Protein AF-0000000071778386 (afdb_homodimer)

Radius of gyration: 17.73 Å; Cα contacts (8 Å, |Δi|>4): 263; chains: 2; bounding box: 50×43×40 Å

pLDDT: mean 94.8, std 11.74, range [27.72, 98.94]

Solvent-accessible surface area (backbone atoms only — not comparable to full-atom values): 12974 Å² total; per-residue (Å²): 132,82,80,71,80,60,86,75,32,35,69,49,71,67,55,44,46,53,30,44,52,52,43,52,46,34,30,31,56,61,36,53,69,76,41,50,74,64,53,25,51,49,50,44,48,40,55,53,44,48,32,71,51,40,74,38,70,71,59,18,52,52,48,44,54,49,38,69,75,49,62,76,40,41,73,26,18,66,48,27,40,47,43,51,42,52,54,52,29,54,53,24,49,75,72,73,41,77,71,69,69,59,90,44,46,55,30,41,36,59,73,23,48,91,88,46,82,61,108,132,84,79,70,80,60,87,74,33,36,69,50,72,67,55,44,48,52,29,44,50,52,42,52,47,34,31,32,57,61,38,52,69,75,41,49,74,64,53,26,52,50,50,42,48,38,54,53,44,48,33,70,52,39,74,38,69,72,59,17,52,52,48,44,53,50,38,68,76,50,61,76,40,43,74,25,19,68,48,28,39,45,42,52,43,51,54,51,30,54,55,24,50,75,71,72,40,77,70,69,68,59,89,44,48,54,30,40,36,59,73,22,48,91,86,45,81,59,107

Sequence (238 aa):
RDSKFREDCPQDREELGRHSWAVLHTLAAYYPDLPTPEQQQDMAQFIHLFSKFYPCEECAEDIRKRIYRDQPDTRTRVSFTQWLCRLHNEVNRKLGKPDFDCSLVDERWRDGWKDGSCDRDSKFREDCPQDREELGRHSWAVLHTLAAYYPDLPTPEQQQDMAQFIHLFSKFYPCEECAEDIRKRIYRDQPDTRTRVSFTQWLCRLHNEVNRKLGKPDFDCSLVDERWRDGWKDGSCD

Foldseek 3Di:
DPPPPDPPDDDDPVRLVVVVLLVQLLCLLPQAQADDPVSLVVVLVVQQVCLVPPPDDVSSVVLNVVCVVPPQDSRGSLSRNLSSLVSVQVVCVVVVHHRDDSVCSNCVRPVPDPVPPVD/DPPPPDPPDDDDPVRLVVVVLLVQLLCLLPQAQADDPVSLVVVLVVQQVCLVPPPDVVSSVVLNVVCVVPPQDSRGSLSRNLSSLVSVQVVCVVVVHHRDDSVCSNCVRPVPDPVPPVD

Structure (mmCIF, N/CA/C/O backbone):
data_AF-0000000071778386-model_v1
#
loop_
_entity.id
_entity.type
_entity.pdbx_description
1 polymer 'Sulfhydryl oxidase'
#
loop_
_atom_site.group_PDB
_atom_site.id
_atom_site.type_symbol
_atom_site.label_atom_id
_atom_site.label_alt_id
_atom_site.label_comp_id
_atom_site.label_asym_id
_atom_site.label_entity_id
_atom_site.label_seq_id
_atom_site.pdbx_PDB_ins_code
_atom_site.Cartn_x
_atom_site.Cartn_y
_atom_site.Cartn_z
_atom_site.occupancy
_atom_site.B_iso_or_equiv
_atom_site.auth_seq_id
_atom_site.auth_comp_id
_atom_site.auth_asym_id
_atom_site.auth_atom_id
_atom_site.pdbx_PDB_model_num
ATOM 1 N N . ARG A 1 1 ? -30.469 -2.535 -6.391 1 27.72 1 ARG A N 1
ATOM 2 C CA . ARG A 1 1 ? -29.625 -3.713 -6.215 1 27.72 1 ARG A CA 1
ATOM 3 C C . ARG A 1 1 ? -28.375 -3.379 -5.41 1 27.72 1 ARG A C 1
ATOM 5 O O . ARG A 1 1 ? -27.609 -2.488 -5.781 1 27.72 1 ARG A O 1
ATOM 12 N N . ASP A 1 2 ? -28.25 -3.322 -4.188 1 35.69 2 ASP A N 1
ATOM 13 C CA . ASP A 1 2 ? -27.375 -2.83 -3.123 1 35.69 2 ASP A CA 1
ATOM 14 C C . ASP A 1 2 ? -25.953 -3.332 -3.303 1 35.69 2 ASP A C 1
ATOM 16 O O . ASP A 1 2 ? -25.703 -4.539 -3.301 1 35.69 2 ASP A O 1
ATOM 20 N N . SER A 1 3 ? -25.047 -2.996 -4.309 1 40.41 3 SER A N 1
ATOM 21 C CA . SER A 1 3 ? -23.734 -3.371 -4.848 1 40.41 3 SER A CA 1
ATOM 22 C C . SER A 1 3 ? -22.797 -3.848 -3.74 1 40.41 3 SER A C 1
ATOM 24 O O . SER A 1 3 ? -22.312 -3.045 -2.938 1 40.41 3 SER A O 1
ATOM 26 N N . LYS A 1 4 ? -23.172 -4.754 -2.949 1 47.19 4 LYS A N 1
ATOM 27 C CA . LYS A 1 4 ? -22.5 -5.289 -1.768 1 47.19 4 LYS A CA 1
ATOM 28 C C . LYS A 1 4 ? -21.031 -5.609 -2.062 1 47.19 4 LYS A C 1
ATOM 30 O O . LYS A 1 4 ? -20.734 -6.441 -2.92 1 47.19 4 LYS A O 1
ATOM 35 N N . PHE A 1 5 ? -20.203 -4.582 -2.094 1 60.38 5 PHE A N 1
ATOM 36 C CA . PHE A 1 5 ? -18.75 -4.645 -2.197 1 60.38 5 PHE A CA 1
ATOM 37 C C . PHE A 1 5 ? -18.203 -5.859 -1.455 1 60.38 5 PHE A C 1
ATOM 39 O O . PHE A 1 5 ? -18.359 -5.973 -0.238 1 60.38 5 PHE A O 1
ATOM 46 N N . ARG A 1 6 ? -18.125 -6.961 -2.252 1 75.25 6 ARG A N 1
ATOM 47 C CA . ARG A 1 6 ? -17.516 -8.125 -1.622 1 75.25 6 ARG A CA 1
ATOM 48 C C . ARG A 1 6 ? -16.031 -7.887 -1.354 1 75.25 6 ARG A C 1
ATOM 50 O O . ARG A 1 6 ? -15.273 -7.539 -2.268 1 75.25 6 ARG A O 1
ATOM 57 N N . GLU A 1 7 ? -15.641 -8.016 -0.138 1 84.25 7 GLU A N 1
ATOM 58 C CA . GLU A 1 7 ? -14.281 -7.715 0.318 1 84.25 7 GLU A CA 1
ATOM 59 C C . GLU A 1 7 ? -13.297 -8.773 -0.158 1 84.25 7 GLU A C 1
ATOM 61 O O . GLU A 1 7 ? -12.086 -8.555 -0.134 1 84.25 7 GLU A O 1
ATOM 66 N N . ASP A 1 8 ? -13.859 -9.906 -0.671 1 91.94 8 ASP A N 1
ATOM 67 C CA . ASP A 1 8 ? -12.953 -10.984 -1.059 1 91.94 8 ASP A CA 1
ATOM 68 C C . ASP A 1 8 ? -12.852 -11.102 -2.578 1 91.94 8 ASP A C 1
ATOM 70 O O . ASP A 1 8 ? -12.547 -12.172 -3.107 1 91.94 8 ASP A O 1
ATOM 74 N N . CYS A 1 9 ? -13.25 -10.094 -3.311 1 95.06 9 CYS A N 1
ATOM 75 C CA . CYS A 1 9 ? -13.062 -9.984 -4.754 1 95.06 9 CYS A CA 1
ATOM 76 C C . CYS A 1 9 ? -11.891 -9.062 -5.082 1 95.06 9 CYS A C 1
ATOM 78 O O . CYS A 1 9 ? -11.5 -8.234 -4.262 1 95.06 9 CYS A O 1
ATOM 80 N N . PRO A 1 10 ? -11.344 -9.242 -6.242 1 95.75 10 PRO A N 1
ATOM 81 C CA . PRO A 1 10 ? -10.305 -8.289 -6.645 1 95.75 10 PRO A CA 1
ATOM 82 C C . PRO A 1 10 ? -10.758 -6.836 -6.523 1 95.75 10 PRO A C 1
ATOM 84 O O . PRO A 1 10 ? -11.922 -6.52 -6.805 1 95.75 10 PRO A O 1
ATOM 87 N N . GLN A 1 11 ? -9.867 -5.992 -6.121 1 94 11 GLN A N 1
ATOM 88 C CA . GLN A 1 11 ? -10.195 -4.582 -5.926 1 94 11 GLN A CA 1
ATOM 89 C C . GLN A 1 11 ? -10.461 -3.891 -7.262 1 94 11 GLN A C 1
ATOM 91 O O . GLN A 1 11 ? -9.766 -4.141 -8.242 1 94 11 GLN A O 1
ATOM 96 N N . ASP A 1 12 ? -11.492 -3.127 -7.289 1 92.94 12 ASP A N 1
ATOM 97 C CA . ASP A 1 12 ? -11.609 -2.217 -8.422 1 92.94 12 ASP A CA 1
ATOM 98 C C . ASP A 1 12 ? -10.742 -0.976 -8.227 1 92.94 12 ASP A C 1
ATOM 100 O O . ASP A 1 12 ? -10.055 -0.848 -7.211 1 92.94 12 ASP A O 1
ATOM 104 N N . ARG A 1 13 ? -10.734 -0.164 -9.172 1 93.75 13 ARG A N 1
ATOM 105 C CA . ARG A 1 13 ? -9.859 1.003 -9.188 1 93.75 13 ARG A CA 1
ATOM 106 C C . ARG A 1 13 ? -10.086 1.868 -7.953 1 93.75 13 ARG A C 1
ATOM 108 O O . ARG A 1 13 ? -9.125 2.357 -7.352 1 93.75 13 ARG A O 1
ATOM 115 N N . GLU A 1 14 ? -11.297 2.082 -7.582 1 93.94 14 GLU A N 1
ATOM 116 C CA . GLU A 1 14 ? -11.633 2.926 -6.438 1 93.94 14 GLU A CA 1
ATOM 117 C C . GLU A 1 14 ? -11.141 2.307 -5.133 1 93.94 14 GLU A C 1
ATOM 119 O O . GLU A 1 14 ? -10.57 3.002 -4.285 1 93.94 14 GLU A O 1
ATOM 124 N N . GLU A 1 15 ? -11.398 1.036 -4.953 1 94.94 15 GLU A N 1
ATOM 125 C CA . GLU A 1 15 ? -10.945 0.334 -3.758 1 94.94 15 GLU A CA 1
ATOM 126 C C . GLU A 1 15 ? -9.414 0.321 -3.678 1 94.94 15 GLU A C 1
ATOM 128 O O . GLU A 1 15 ? -8.844 0.556 -2.611 1 94.94 15 GLU A O 1
ATOM 133 N N . LEU A 1 16 ? -8.844 -0 -4.828 1 97.12 16 LEU A N 1
ATOM 134 C CA . LEU A 1 16 ? -7.391 0.011 -4.883 1 97.12 16 LEU A CA 1
ATOM 135 C C . LEU A 1 16 ? -6.844 1.38 -4.488 1 97.12 16 LEU A C 1
ATOM 137 O O . LEU A 1 16 ? -5.902 1.473 -3.699 1 97.12 16 LEU A O 1
ATOM 141 N N . GLY A 1 17 ? -7.438 2.371 -5.062 1 97.56 17 GLY A N 1
ATOM 142 C CA . GLY A 1 17 ? -7.031 3.723 -4.715 1 97.56 17 GLY A CA 1
ATOM 143 C C . GLY A 1 17 ? -7.148 4.02 -3.232 1 97.56 17 GLY A C 1
ATOM 144 O O . GLY A 1 17 ? -6.219 4.547 -2.623 1 97.56 17 GLY A O 1
ATOM 145 N N . ARG A 1 18 ? -8.234 3.693 -2.648 1 96.75 18 ARG A N 1
ATOM 146 C CA . ARG A 1 18 ? -8.484 3.947 -1.232 1 96.75 18 ARG A CA 1
ATOM 147 C C . ARG A 1 18 ? -7.449 3.24 -0.36 1 96.75 18 ARG A C 1
ATOM 149 O O . ARG A 1 18 ? -6.906 3.834 0.573 1 96.75 18 ARG A O 1
ATOM 156 N N . HIS A 1 19 ? -7.246 2.004 -0.61 1 97.44 19 HIS A N 1
ATOM 157 C CA . HIS A 1 19 ? -6.266 1.251 0.165 1 97.44 19 HIS A CA 1
ATOM 158 C C . HIS A 1 19 ? -4.859 1.797 -0.047 1 97.44 19 HIS A C 1
ATOM 160 O O . HIS A 1 19 ? -4.078 1.9 0.902 1 97.44 19 HIS A O 1
ATOM 166 N N . SER A 1 20 ? -4.52 2.172 -1.296 1 98.69 20 SER A N 1
ATOM 167 C CA . SER A 1 20 ? -3.188 2.668 -1.617 1 98.69 20 SER A CA 1
ATOM 168 C C . SER A 1 20 ? -2.9 3.982 -0.9 1 98.69 20 SER A C 1
ATOM 170 O O . SER A 1 20 ? -1.843 4.145 -0.286 1 98.69 20 SER A O 1
ATOM 172 N N . TRP A 1 21 ? -3.846 4.875 -0.947 1 98.75 21 TRP A N 1
ATOM 173 C CA . TRP A 1 21 ? -3.664 6.164 -0.285 1 98.75 21 TRP A CA 1
ATOM 174 C C . TRP A 1 21 ? -3.586 5.988 1.229 1 98.75 21 TRP A C 1
ATOM 176 O O . TRP A 1 21 ? -2.801 6.664 1.897 1 98.75 21 TRP A O 1
ATOM 186 N N . ALA A 1 22 ? -4.441 5.09 1.736 1 98.12 22 ALA A N 1
ATOM 187 C CA . ALA A 1 22 ? -4.395 4.832 3.174 1 98.12 22 ALA A CA 1
ATOM 188 C C . ALA A 1 22 ? -3.014 4.336 3.598 1 98.12 22 ALA A C 1
ATOM 190 O O . ALA A 1 22 ? -2.463 4.793 4.602 1 98.12 22 ALA A O 1
ATOM 191 N N . VAL A 1 23 ? -2.453 3.445 2.863 1 98.69 23 VAL A N 1
ATOM 192 C CA . VAL A 1 23 ? -1.143 2.883 3.176 1 98.69 23 VAL A CA 1
ATOM 193 C C . VAL A 1 23 ? -0.073 3.965 3.047 1 98.69 23 VAL A C 1
ATOM 195 O O . VAL A 1 23 ? 0.759 4.133 3.941 1 98.69 23 VAL A O 1
ATOM 198 N N . LEU A 1 24 ? -0.112 4.723 1.953 1 98.88 24 LEU A N 1
ATOM 199 C CA . LEU A 1 24 ? 0.905 5.738 1.705 1 98.88 24 LEU A CA 1
ATOM 200 C C . LEU A 1 24 ? 0.862 6.824 2.777 1 98.88 24 LEU A C 1
ATOM 202 O O . LEU A 1 24 ? 1.904 7.227 3.299 1 98.88 24 LEU A O 1
ATOM 206 N N . HIS A 1 25 ? -0.355 7.281 3.135 1 98.88 25 HIS A N 1
ATOM 207 C CA . HIS A 1 25 ? -0.472 8.32 4.148 1 98.88 25 HIS A CA 1
ATOM 208 C C . HIS A 1 25 ? -0.034 7.812 5.516 1 98.88 25 HIS A C 1
ATOM 210 O O . HIS A 1 25 ? 0.552 8.562 6.305 1 98.88 25 HIS A O 1
ATOM 216 N N . THR A 1 26 ? -0.374 6.582 5.848 1 98.62 26 THR A N 1
ATOM 217 C CA . THR A 1 26 ? 0.041 6.027 7.133 1 98.62 26 THR A CA 1
ATOM 218 C C . THR A 1 26 ? 1.558 5.867 7.188 1 98.62 26 THR A C 1
ATOM 220 O O . THR A 1 26 ? 2.186 6.191 8.195 1 98.62 26 THR A O 1
ATOM 223 N N . LEU A 1 27 ? 2.158 5.355 6.078 1 98.69 27 LEU A N 1
ATOM 224 C CA . LEU A 1 27 ? 3.613 5.273 5.996 1 98.69 27 LEU A CA 1
ATOM 225 C C . LEU A 1 27 ? 4.246 6.641 6.227 1 98.69 27 LEU A C 1
ATOM 227 O O . LEU A 1 27 ? 5.207 6.766 6.988 1 98.69 27 LEU A O 1
ATOM 231 N N . ALA A 1 28 ? 3.686 7.633 5.578 1 98.88 28 ALA A N 1
ATOM 232 C CA . ALA A 1 28 ? 4.199 8.992 5.723 1 98.88 28 ALA A CA 1
ATOM 233 C C . ALA A 1 28 ? 4.051 9.484 7.16 1 98.88 28 ALA A C 1
ATOM 235 O O . ALA A 1 28 ? 4.934 10.156 7.688 1 98.88 28 ALA A O 1
ATOM 236 N N . ALA A 1 29 ? 2.943 9.141 7.773 1 98.62 29 ALA A N 1
ATOM 237 C CA . ALA A 1 29 ? 2.637 9.586 9.133 1 98.62 29 ALA A CA 1
ATOM 238 C C . ALA A 1 29 ? 3.68 9.078 10.117 1 98.62 29 ALA A C 1
ATOM 240 O O . ALA A 1 29 ? 3.953 9.734 11.133 1 98.62 29 ALA A O 1
ATOM 241 N N . TYR A 1 30 ? 4.293 8.008 9.836 1 98.31 30 TYR A N 1
ATOM 242 C CA . TYR A 1 30 ? 5.211 7.406 10.797 1 98.31 30 TYR A CA 1
ATOM 243 C C . TYR A 1 30 ? 6.641 7.422 10.273 1 98.31 30 TYR A C 1
ATOM 245 O O . TYR A 1 30 ? 7.508 6.715 10.789 1 98.31 30 TYR A O 1
ATOM 253 N N . TYR A 1 31 ? 6.797 8.117 9.141 1 98.56 31 TYR A N 1
ATOM 254 C CA . TYR A 1 31 ? 8.141 8.445 8.672 1 98.56 31 TYR A CA 1
ATOM 255 C C . TYR A 1 31 ? 8.93 9.18 9.75 1 98.56 31 TYR A C 1
ATOM 257 O O . TYR A 1 31 ? 8.359 9.945 10.531 1 98.56 31 TYR A O 1
ATOM 265 N N . PRO A 1 32 ? 10.281 8.867 9.852 1 98.19 32 PRO A N 1
ATOM 266 C CA . PRO A 1 32 ? 11.047 9.531 10.898 1 98.19 32 PRO A CA 1
ATOM 267 C C . PRO A 1 32 ? 10.945 11.055 10.828 1 98.19 32 PRO A C 1
ATOM 269 O O . PRO A 1 32 ? 10.945 11.633 9.734 1 98.19 32 PRO A O 1
ATOM 272 N N . ASP A 1 33 ? 10.844 11.727 12.031 1 98.12 33 ASP A N 1
ATOM 273 C CA . ASP A 1 33 ? 10.75 13.18 12.07 1 98.12 33 ASP A CA 1
ATOM 274 C C . ASP A 1 33 ? 11.961 13.828 11.398 1 98.12 33 ASP A C 1
ATOM 276 O O . ASP A 1 33 ? 11.812 14.828 10.688 1 98.12 33 ASP A O 1
ATOM 280 N N . LEU A 1 34 ? 13.094 13.219 11.75 1 98.25 34 LEU A N 1
ATOM 281 C CA . LEU A 1 34 ? 14.352 13.656 11.156 1 98.25 34 LEU A CA 1
ATOM 282 C C . LEU A 1 34 ? 15.078 12.484 10.5 1 98.25 34 LEU A C 1
ATOM 284 O O . LEU A 1 34 ? 16.016 11.938 11.078 1 98.25 34 LEU A O 1
ATOM 288 N N . PRO A 1 35 ? 14.641 12.148 9.219 1 98.75 35 PRO A N 1
ATOM 289 C CA . PRO A 1 35 ? 15.234 11 8.539 1 98.75 35 PRO A CA 1
ATOM 290 C C . PRO A 1 35 ? 16.703 11.211 8.188 1 98.75 35 PRO A C 1
ATOM 292 O O . PRO A 1 35 ? 17.125 12.344 7.93 1 98.75 35 PRO A O 1
ATOM 295 N N . THR A 1 36 ? 17.484 10.156 8.219 1 98.69 36 THR A N 1
ATOM 296 C CA . THR A 1 36 ? 18.844 10.203 7.719 1 98.69 36 THR A CA 1
ATOM 297 C C . THR A 1 36 ? 18.859 10.406 6.207 1 98.69 36 THR A C 1
ATOM 299 O O . THR A 1 36 ? 17.844 10.203 5.535 1 98.69 36 THR A O 1
ATOM 302 N N . PRO A 1 37 ? 19.969 10.836 5.68 1 98.62 37 PRO A N 1
ATOM 303 C CA . PRO A 1 37 ? 20.047 10.961 4.223 1 98.62 37 PRO A CA 1
ATOM 304 C C . PRO A 1 37 ? 19.688 9.664 3.5 1 98.62 37 PRO A C 1
ATOM 306 O O . PRO A 1 37 ? 19.031 9.703 2.455 1 98.62 37 PRO A O 1
ATOM 309 N N . GLU A 1 38 ? 20.078 8.594 4.074 1 98.69 38 GLU A N 1
ATOM 310 C CA . GLU A 1 38 ? 19.75 7.301 3.48 1 98.69 38 GLU A CA 1
ATOM 311 C C . GLU A 1 38 ? 18.234 7.062 3.492 1 98.69 38 GLU A C 1
ATOM 313 O O . GLU A 1 38 ? 17.672 6.605 2.498 1 98.69 38 GLU A O 1
ATOM 318 N N . GLN A 1 39 ? 17.609 7.332 4.602 1 98.75 39 GLN A N 1
ATOM 319 C CA . GLN A 1 39 ? 16.156 7.184 4.703 1 98.75 39 GLN A CA 1
ATOM 320 C C . GLN A 1 39 ? 15.438 8.086 3.709 1 98.75 39 GLN A C 1
ATOM 322 O O . GLN A 1 39 ? 14.422 7.699 3.129 1 98.75 39 GLN A O 1
ATOM 327 N N . GLN A 1 40 ? 15.93 9.266 3.516 1 98.88 40 GLN A N 1
ATOM 328 C CA . GLN A 1 40 ? 15.367 10.203 2.551 1 98.88 40 GLN A CA 1
ATOM 329 C C . GLN A 1 40 ? 15.422 9.633 1.135 1 98.88 40 GLN A C 1
ATOM 331 O O . GLN A 1 40 ? 14.43 9.656 0.409 1 98.88 40 GLN A O 1
ATOM 336 N N . GLN A 1 41 ? 16.562 9.141 0.781 1 98.75 41 GLN A N 1
ATOM 337 C CA . GLN A 1 41 ? 16.734 8.555 -0.543 1 98.75 41 GLN A CA 1
ATOM 338 C C . GLN A 1 41 ? 15.852 7.32 -0.717 1 98.75 41 GLN A C 1
ATOM 340 O O . GLN A 1 41 ? 15.242 7.133 -1.771 1 98.75 41 GLN A O 1
ATOM 345 N N . ASP A 1 42 ? 15.859 6.484 0.288 1 98.81 42 ASP A N 1
ATOM 346 C CA . ASP A 1 42 ? 15.07 5.262 0.251 1 98.81 42 ASP A CA 1
ATOM 347 C C . ASP A 1 42 ? 13.586 5.57 0.073 1 98.81 42 ASP A C 1
ATOM 349 O O . ASP A 1 42 ? 12.898 4.91 -0.706 1 98.81 42 ASP A O 1
ATOM 353 N N . MET A 1 43 ? 13.094 6.559 0.781 1 98.88 43 MET A N 1
ATOM 354 C CA . MET A 1 43 ? 11.68 6.906 0.693 1 98.88 43 MET A CA 1
ATOM 355 C C . MET A 1 43 ? 11.344 7.488 -0.676 1 98.88 43 MET A C 1
ATOM 357 O O . MET A 1 43 ? 10.297 7.176 -1.251 1 98.88 43 MET A O 1
ATOM 361 N N . ALA A 1 44 ? 12.211 8.344 -1.212 1 98.81 44 ALA A N 1
ATOM 362 C CA . ALA A 1 44 ? 12 8.852 -2.566 1 98.81 44 ALA A CA 1
ATOM 363 C C . ALA A 1 44 ? 11.945 7.703 -3.576 1 98.81 44 ALA A C 1
ATOM 365 O O . ALA A 1 44 ? 11.078 7.684 -4.453 1 98.81 44 ALA A O 1
ATOM 366 N N . GLN A 1 45 ? 12.867 6.812 -3.424 1 98.69 45 GLN A N 1
ATOM 367 C CA . GLN A 1 45 ? 12.891 5.645 -4.297 1 98.69 45 GLN A CA 1
ATOM 368 C C . GLN A 1 45 ? 11.617 4.812 -4.141 1 98.69 45 GLN A C 1
ATOM 370 O O . GLN A 1 45 ? 11.086 4.301 -5.125 1 98.69 45 GLN A O 1
ATOM 375 N N . PHE A 1 46 ? 11.18 4.629 -2.92 1 98.88 46 PHE A N 1
ATOM 376 C CA . PHE A 1 46 ? 9.953 3.891 -2.652 1 98.88 46 PHE A CA 1
ATOM 377 C C . PHE A 1 46 ? 8.789 4.484 -3.428 1 98.88 46 PHE A C 1
ATOM 379 O O . PHE A 1 46 ? 8.031 3.76 -4.078 1 98.88 46 PHE A O 1
ATOM 386 N N . ILE A 1 47 ? 8.609 5.793 -3.389 1 98.94 47 ILE A N 1
ATOM 387 C CA . ILE A 1 47 ? 7.512 6.477 -4.055 1 98.94 47 ILE A CA 1
ATOM 388 C C . ILE A 1 47 ? 7.633 6.301 -5.566 1 98.94 47 ILE A C 1
ATOM 390 O O . ILE A 1 47 ? 6.637 6.059 -6.254 1 98.94 47 ILE A O 1
ATOM 394 N N . HIS A 1 48 ? 8.836 6.418 -6.082 1 98.62 48 HIS A N 1
ATOM 395 C CA . HIS A 1 48 ? 9.055 6.23 -7.512 1 98.62 48 HIS A CA 1
ATOM 396 C C . HIS A 1 48 ? 8.695 4.812 -7.941 1 98.62 48 HIS A C 1
ATOM 398 O O . HIS A 1 48 ? 8.023 4.621 -8.961 1 98.62 48 HIS A O 1
ATOM 404 N N . LEU A 1 49 ? 9.164 3.865 -7.18 1 98.75 49 LEU A N 1
ATOM 405 C CA . LEU A 1 49 ? 8.891 2.473 -7.516 1 98.75 49 LEU A CA 1
ATOM 406 C C . LEU A 1 49 ? 7.402 2.166 -7.383 1 98.75 49 LEU A C 1
ATOM 408 O O . LEU A 1 49 ? 6.848 1.413 -8.188 1 98.75 49 LEU A O 1
ATOM 412 N N . PHE A 1 50 ? 6.758 2.727 -6.328 1 98.81 50 PHE A N 1
ATOM 413 C CA . PHE A 1 50 ? 5.312 2.584 -6.172 1 98.81 50 PHE A CA 1
ATOM 414 C C . PHE A 1 50 ? 4.586 3.053 -7.43 1 98.81 50 PHE A C 1
ATOM 416 O O . PHE A 1 50 ? 3.705 2.359 -7.938 1 98.81 50 PHE A O 1
ATOM 423 N N . SER A 1 51 ? 4.926 4.191 -7.949 1 98.38 51 SER A N 1
ATOM 424 C CA . SER A 1 51 ? 4.281 4.758 -9.133 1 98.38 51 SER A CA 1
ATOM 425 C C . SER A 1 51 ? 4.551 3.912 -10.367 1 98.38 51 SER A C 1
ATOM 427 O O . SER A 1 51 ? 3.73 3.863 -11.281 1 98.38 51 SER A O 1
ATOM 429 N N . LYS A 1 52 ? 5.676 3.279 -10.414 1 98 52 LYS A N 1
ATOM 430 C CA . LYS A 1 52 ? 6.066 2.438 -11.539 1 98 52 LYS A CA 1
ATOM 431 C C . LYS A 1 52 ? 5.191 1.19 -11.625 1 98 52 LYS A C 1
ATOM 433 O O . LYS A 1 52 ? 4.824 0.753 -12.719 1 98 52 LYS A O 1
ATOM 438 N N . PHE A 1 53 ? 4.855 0.632 -10.492 1 98.62 53 PHE A N 1
ATOM 439 C CA . PHE A 1 53 ? 4.234 -0.687 -10.469 1 98.62 53 PHE A CA 1
ATOM 440 C C . PHE A 1 53 ? 2.756 -0.584 -10.117 1 98.62 53 PHE A C 1
ATOM 442 O O . PHE A 1 53 ? 2.053 -1.596 -10.062 1 98.62 53 PHE A O 1
ATOM 449 N N . TYR A 1 54 ? 2.242 0.678 -9.859 1 98.62 54 TYR A N 1
ATOM 450 C CA . TYR A 1 54 ? 0.847 0.832 -9.461 1 98.62 54 TYR A CA 1
ATOM 451 C C . TYR A 1 54 ? -0.083 0.201 -10.492 1 98.62 54 TYR A C 1
ATOM 453 O O . TYR A 1 54 ? 0.043 0.456 -11.688 1 98.62 54 TY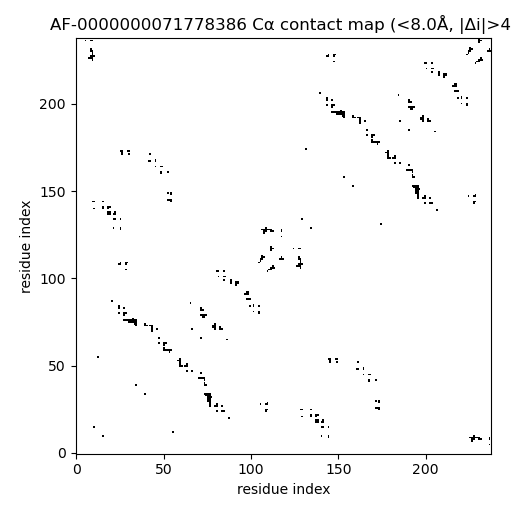R A O 1
ATOM 461 N N . PRO A 1 55 ? -0.997 -0.687 -10.031 1 97.88 55 PRO A N 1
ATOM 462 C CA . PRO A 1 55 ? -1.783 -1.536 -10.93 1 97.88 55 PRO A CA 1
ATOM 463 C C . PRO A 1 55 ? -2.992 -0.812 -11.516 1 97.88 55 PRO A C 1
ATOM 465 O O . PRO A 1 55 ? -4.121 -1.299 -11.414 1 97.88 55 PRO A O 1
ATOM 468 N N . CYS A 1 56 ? -2.869 0.238 -12.125 1 97.44 56 CYS A N 1
ATOM 469 C CA . CYS A 1 56 ? -3.742 1.074 -12.938 1 97.44 56 CYS A CA 1
ATOM 470 C C . CYS A 1 56 ? -2.932 1.929 -13.906 1 97.44 56 CYS A C 1
ATOM 472 O O . CYS A 1 56 ? -2.305 2.908 -13.5 1 97.44 56 CYS A O 1
ATOM 474 N N . GLU A 1 57 ? -2.992 1.512 -15.055 1 96.06 57 GLU A N 1
ATOM 475 C CA . GLU A 1 57 ? -2.057 2.061 -16.031 1 96.06 57 GLU A CA 1
ATOM 476 C C . GLU A 1 57 ? -2.193 3.576 -16.141 1 96.06 57 GLU A C 1
ATOM 478 O O . GLU A 1 57 ? -1.202 4.301 -16.031 1 96.06 57 GLU A O 1
ATOM 483 N N . GLU A 1 58 ? -3.393 4.043 -16.359 1 96.69 58 GLU A N 1
ATOM 484 C CA . GLU A 1 58 ? -3.594 5.484 -16.5 1 96.69 58 GLU A CA 1
ATOM 485 C C . GLU A 1 58 ? -3.305 6.219 -15.195 1 96.69 58 GLU A C 1
ATOM 487 O O . GLU A 1 58 ? -2.801 7.344 -15.211 1 96.69 58 GLU A O 1
ATOM 492 N N . CYS A 1 59 ? -3.617 5.617 -14 1 98.12 59 CYS A N 1
ATOM 493 C CA . CYS A 1 59 ? -3.328 6.203 -12.695 1 98.12 59 CYS A CA 1
ATOM 494 C C . CYS A 1 59 ? -1.826 6.328 -12.477 1 98.12 59 CYS A C 1
ATOM 496 O O . CYS A 1 59 ? -1.342 7.379 -12.047 1 98.12 59 CYS A O 1
ATOM 498 N N . ALA A 1 60 ? -1.16 5.262 -12.789 1 97.94 60 ALA A N 1
ATOM 499 C CA . ALA A 1 60 ? 0.289 5.207 -12.617 1 97.94 60 ALA A CA 1
ATOM 500 C C . ALA A 1 60 ? 0.985 6.258 -13.477 1 97.94 60 ALA A C 1
ATOM 502 O O . ALA A 1 60 ? 1.88 6.961 -13 1 97.94 60 ALA A O 1
ATOM 503 N N . GLU A 1 61 ? 0.599 6.316 -14.711 1 97.94 61 GLU A N 1
ATOM 504 C CA . GLU A 1 61 ? 1.177 7.312 -15.609 1 97.94 61 GLU A CA 1
ATOM 505 C C . GLU A 1 61 ? 0.942 8.727 -15.094 1 97.94 61 GLU A C 1
ATOM 507 O O . GLU A 1 61 ? 1.843 9.57 -15.141 1 97.94 61 GLU A O 1
ATOM 512 N N . ASP A 1 62 ? -0.222 8.953 -14.688 1 98.12 62 ASP A N 1
ATOM 513 C CA . ASP A 1 62 ? -0.564 10.273 -14.156 1 98.12 62 ASP A CA 1
ATOM 514 C C . ASP A 1 62 ? 0.292 10.609 -12.938 1 98.12 62 ASP A C 1
ATOM 516 O O . ASP A 1 62 ? 0.834 11.711 -12.836 1 98.12 62 ASP A O 1
ATOM 520 N N . ILE A 1 63 ? 0.433 9.68 -11.984 1 98.06 63 ILE A N 1
ATOM 521 C CA . ILE A 1 63 ? 1.212 9.883 -10.766 1 98.06 63 ILE A CA 1
ATOM 522 C C . ILE A 1 63 ? 2.68 10.109 -11.125 1 98.06 63 ILE A C 1
ATOM 524 O O . ILE A 1 63 ? 3.338 10.984 -10.555 1 98.06 63 ILE A O 1
ATOM 528 N N . ARG A 1 64 ? 3.195 9.359 -12.086 1 98.19 64 ARG A N 1
ATOM 529 C CA . ARG A 1 64 ? 4.586 9.508 -12.492 1 98.19 64 ARG A CA 1
ATOM 530 C C . ARG A 1 64 ? 4.84 10.898 -13.07 1 98.19 64 ARG A C 1
ATOM 532 O O . ARG A 1 64 ? 5.879 11.508 -12.805 1 98.19 64 ARG A O 1
ATOM 539 N N . LYS A 1 65 ? 3.941 11.375 -13.852 1 98.25 65 LYS A N 1
ATOM 540 C CA . LYS A 1 65 ? 4.07 12.719 -14.406 1 98.25 65 LYS A CA 1
ATOM 541 C C . LYS A 1 65 ? 4.113 13.773 -13.297 1 98.25 65 LYS A C 1
ATOM 543 O O . LYS A 1 65 ? 4.902 14.719 -13.359 1 98.25 65 LYS A O 1
ATOM 548 N N . ARG A 1 66 ? 3.293 13.594 -12.344 1 97.88 66 ARG A N 1
ATOM 549 C CA . ARG A 1 66 ? 3.217 14.547 -11.242 1 97.88 66 ARG A CA 1
ATOM 550 C C . ARG A 1 66 ? 4.477 14.492 -10.383 1 97.88 66 ARG A C 1
ATOM 552 O O . ARG A 1 66 ? 4.988 15.531 -9.961 1 97.88 66 ARG A O 1
ATOM 559 N N . ILE A 1 67 ? 4.98 13.305 -10.141 1 98.06 67 ILE A N 1
ATOM 560 C CA . ILE A 1 67 ? 6.207 13.117 -9.367 1 98.06 67 ILE A CA 1
ATOM 561 C C . ILE A 1 67 ? 7.387 13.727 -10.125 1 98.06 67 ILE A C 1
ATOM 563 O O . ILE A 1 67 ? 8.297 14.297 -9.508 1 98.06 67 ILE A O 1
ATOM 567 N N . TYR A 1 68 ? 7.324 13.562 -11.414 1 96.88 68 TYR A N 1
ATOM 568 C CA . TYR A 1 68 ? 8.383 14.141 -12.227 1 96.88 68 TYR A CA 1
ATOM 569 C C . TYR A 1 68 ? 8.414 15.656 -12.086 1 96.88 68 TYR A C 1
ATOM 571 O O . TYR A 1 68 ? 9.492 16.25 -12.016 1 96.88 68 TYR A O 1
ATOM 579 N N . ARG A 1 69 ? 7.348 16.234 -12.039 1 97.06 69 ARG A N 1
ATOM 580 C CA . ARG A 1 69 ? 7.234 17.688 -11.93 1 97.06 69 ARG A CA 1
ATOM 581 C C . ARG A 1 69 ? 7.539 18.156 -10.516 1 97.06 69 ARG A C 1
ATOM 583 O O . ARG A 1 69 ? 8.047 19.266 -10.32 1 97.06 69 ARG A O 1
ATOM 590 N N . ASP A 1 70 ? 7.18 17.406 -9.602 1 97.88 70 ASP A N 1
ATOM 591 C CA . ASP A 1 70 ? 7.344 17.703 -8.18 1 97.88 70 ASP A CA 1
ATOM 592 C C . ASP A 1 70 ? 7.809 16.469 -7.41 1 97.88 70 ASP A C 1
ATOM 594 O O . ASP A 1 70 ? 6.988 15.719 -6.875 1 97.88 70 ASP A O 1
ATOM 598 N N . GLN A 1 71 ? 9.117 16.344 -7.219 1 98.44 71 GLN A N 1
ATOM 599 C CA . GLN A 1 71 ? 9.711 15.18 -6.59 1 98.44 71 GLN A CA 1
ATOM 600 C C . GLN A 1 71 ? 9.297 15.07 -5.125 1 98.44 71 GLN A C 1
ATOM 602 O O . GLN A 1 71 ? 9.023 16.078 -4.477 1 98.44 71 GLN A O 1
ATOM 607 N N . PRO A 1 72 ? 9.227 13.859 -4.613 1 98.81 72 PRO A N 1
ATOM 608 C CA . PRO A 1 72 ? 8.875 13.719 -3.199 1 98.81 72 PRO A CA 1
ATOM 609 C C . PRO A 1 72 ? 9.789 14.531 -2.283 1 98.81 72 PRO A C 1
ATOM 611 O O . PRO A 1 72 ? 11.008 14.539 -2.465 1 98.81 72 PRO A O 1
ATOM 614 N N . ASP A 1 73 ? 9.195 15.258 -1.409 1 98.88 73 ASP A N 1
ATOM 615 C CA . ASP A 1 73 ? 9.961 15.977 -0.391 1 98.88 73 ASP A CA 1
ATOM 616 C C . ASP A 1 73 ? 10.133 15.125 0.867 1 98.88 73 ASP A C 1
ATOM 618 O O . ASP A 1 73 ? 9.281 15.156 1.761 1 98.88 73 ASP A O 1
ATOM 622 N N . THR A 1 74 ? 11.242 14.414 1.02 1 98.88 74 THR A N 1
ATOM 623 C CA . THR A 1 74 ? 11.445 13.438 2.084 1 98.88 74 THR A CA 1
ATOM 624 C C . THR A 1 74 ? 12.406 13.977 3.139 1 98.88 74 THR A C 1
ATOM 626 O O . THR A 1 74 ? 12.977 13.211 3.914 1 98.88 74 THR A O 1
ATOM 629 N N . ARG A 1 75 ? 12.617 15.242 3.131 1 98.88 75 ARG A N 1
ATOM 630 C CA . ARG A 1 75 ? 13.609 15.852 4.012 1 98.88 75 ARG A CA 1
ATOM 631 C C . ARG A 1 75 ? 13.234 15.664 5.477 1 98.88 75 ARG A C 1
ATOM 633 O O . ARG A 1 75 ? 14.109 15.484 6.328 1 98.88 75 ARG A O 1
ATOM 640 N N . THR A 1 76 ? 11.938 15.797 5.77 1 98.81 76 THR A N 1
ATOM 641 C CA . THR A 1 76 ? 11.383 15.562 7.102 1 98.81 76 THR A CA 1
ATOM 642 C C . THR A 1 76 ? 10.031 14.859 7.012 1 98.81 76 THR A C 1
ATOM 644 O O . THR A 1 76 ? 9.43 14.797 5.938 1 98.81 76 THR A O 1
ATOM 647 N N . ARG A 1 77 ? 9.617 14.336 8.133 1 98.81 77 ARG A N 1
ATOM 648 C CA . ARG A 1 77 ? 8.289 13.734 8.18 1 98.81 77 ARG A CA 1
ATOM 649 C C . ARG A 1 77 ? 7.223 14.734 7.738 1 98.81 77 ARG A C 1
ATOM 651 O O . ARG A 1 77 ? 6.352 14.398 6.934 1 98.81 77 ARG A O 1
ATOM 658 N N . VAL A 1 78 ? 7.246 15.938 8.281 1 98.69 78 VAL A N 1
ATOM 659 C CA . VAL A 1 78 ? 6.25 16.969 7.996 1 98.69 78 VAL A CA 1
ATOM 660 C C . VAL A 1 78 ? 6.273 17.312 6.508 1 98.69 78 VAL A C 1
ATOM 662 O O . VAL A 1 78 ? 5.227 17.375 5.863 1 98.69 78 VAL A O 1
ATOM 665 N N . SER A 1 79 ? 7.469 17.5 5.961 1 98.75 79 SER A N 1
ATOM 666 C CA . SER A 1 79 ? 7.578 17.828 4.543 1 98.75 79 SER A CA 1
ATOM 667 C C . SER A 1 79 ? 7.023 16.703 3.672 1 98.75 79 SER A C 1
ATOM 669 O O . SER A 1 79 ? 6.332 16.969 2.682 1 98.75 79 SER A O 1
ATOM 671 N N . PHE A 1 80 ? 7.352 15.516 4.016 1 98.94 80 PHE A N 1
ATOM 672 C CA . PHE A 1 80 ? 6.902 14.375 3.234 1 98.94 80 PHE A CA 1
ATOM 673 C C . PHE A 1 80 ? 5.387 14.219 3.311 1 98.94 80 PHE A C 1
ATOM 675 O O . PHE A 1 80 ? 4.727 14 2.295 1 98.94 80 PHE A O 1
ATOM 682 N N . THR A 1 81 ? 4.801 14.328 4.52 1 98.88 81 THR A N 1
ATOM 683 C CA . THR A 1 81 ? 3.359 14.211 4.703 1 98.88 81 THR A CA 1
ATOM 684 C C . THR A 1 81 ? 2.621 15.297 3.928 1 98.88 81 THR A C 1
ATOM 686 O O . THR A 1 81 ? 1.588 15.031 3.311 1 98.88 81 THR A O 1
ATOM 689 N N . GLN A 1 82 ? 3.17 16.5 3.945 1 98.88 82 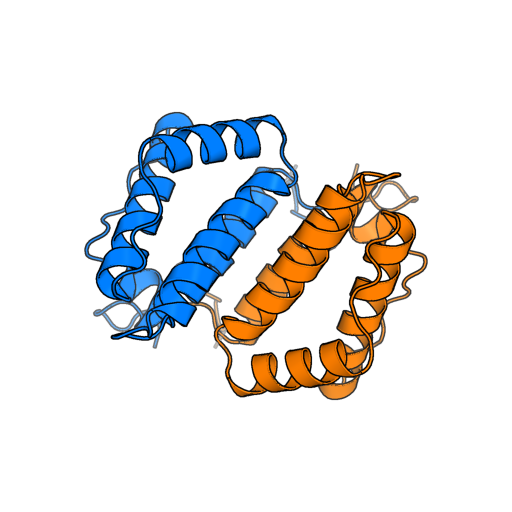GLN A N 1
ATOM 690 C CA . GLN A 1 82 ? 2.553 17.609 3.219 1 98.88 82 GLN A CA 1
ATOM 691 C C . GLN A 1 82 ? 2.645 17.391 1.711 1 98.88 82 GLN A C 1
ATOM 693 O O . GLN A 1 82 ? 1.683 17.641 0.982 1 98.88 82 GLN A O 1
ATOM 698 N N . TRP A 1 83 ? 3.777 16.984 1.267 1 98.94 83 TRP A N 1
ATOM 699 C CA . TRP A 1 83 ? 3.949 16.672 -0.15 1 98.94 83 TRP A CA 1
ATOM 700 C C . TRP A 1 83 ? 2.936 15.633 -0.61 1 98.94 83 TRP A C 1
ATOM 702 O O . TRP A 1 83 ? 2.275 15.812 -1.638 1 98.94 83 TRP A O 1
ATOM 712 N N . LEU A 1 84 ? 2.826 14.539 0.124 1 98.94 84 LEU A N 1
ATOM 713 C CA . LEU A 1 84 ? 1.917 13.453 -0.235 1 98.94 84 LEU A CA 1
ATOM 714 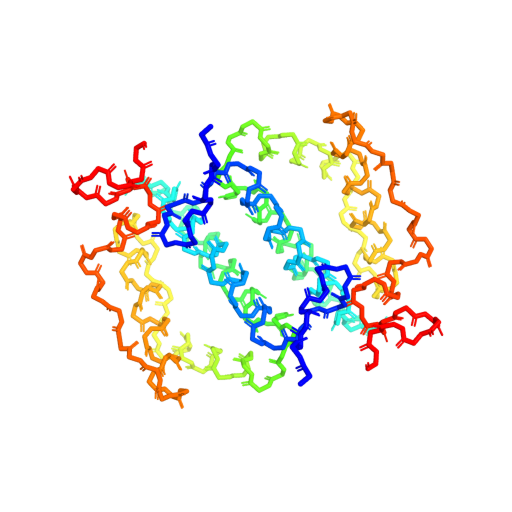C C . LEU A 1 84 ? 0.472 13.938 -0.253 1 98.94 84 LEU A C 1
ATOM 716 O O . LEU A 1 84 ? -0.309 13.547 -1.122 1 98.94 84 LEU A O 1
ATOM 720 N N . CYS A 1 85 ? 0.103 14.758 0.735 1 98.94 85 CYS A N 1
ATOM 721 C CA . CYS A 1 85 ? -1.241 15.32 0.793 1 98.94 85 CYS A CA 1
ATOM 722 C C . CYS A 1 85 ? -1.528 16.172 -0.433 1 98.94 85 CYS A C 1
ATOM 724 O O . CYS A 1 85 ? -2.609 16.094 -1.017 1 98.94 85 CYS A O 1
ATOM 726 N N . ARG A 1 86 ? -0.581 16.969 -0.831 1 98.81 86 ARG A N 1
ATOM 727 C CA . ARG A 1 86 ? -0.758 17.797 -2.018 1 98.81 86 ARG A CA 1
ATOM 728 C C . ARG A 1 86 ? -0.889 16.953 -3.271 1 98.81 86 ARG A C 1
ATOM 730 O O . ARG A 1 86 ? -1.725 17.219 -4.133 1 98.81 86 ARG A O 1
ATOM 737 N N . LEU A 1 87 ? -0.027 15.977 -3.387 1 98.88 87 LEU A N 1
ATOM 738 C CA . LEU A 1 87 ? -0.127 15.047 -4.508 1 98.88 87 LEU A CA 1
ATOM 739 C C . LEU A 1 87 ? -1.513 14.414 -4.57 1 98.88 87 LEU A C 1
ATOM 741 O O . LEU A 1 87 ? -2.119 14.336 -5.641 1 98.88 87 LEU A O 1
ATOM 745 N N . HIS A 1 88 ? -2 13.883 -3.4 1 98.81 88 HIS A N 1
ATOM 746 C CA . HIS A 1 88 ? -3.32 13.266 -3.328 1 98.81 88 HIS A CA 1
ATOM 747 C C . HIS A 1 88 ? -4.41 14.25 -3.74 1 98.81 88 HIS A C 1
ATOM 749 O O . HIS A 1 88 ? -5.367 13.875 -4.422 1 98.81 88 HIS A O 1
ATOM 755 N N . ASN A 1 89 ? -4.281 15.523 -3.338 1 98.81 89 ASN A N 1
ATOM 756 C CA . ASN A 1 89 ? -5.246 16.547 -3.717 1 98.81 89 ASN A CA 1
ATOM 757 C C . ASN A 1 89 ? -5.234 16.797 -5.223 1 98.81 89 ASN A C 1
ATOM 759 O O . ASN A 1 89 ? -6.273 17.094 -5.816 1 98.81 89 ASN A O 1
ATOM 763 N N . GLU A 1 90 ? -4.074 16.781 -5.832 1 98.56 90 GLU A N 1
ATOM 764 C CA . GLU A 1 90 ? -4.035 16.906 -7.285 1 98.56 90 GLU A CA 1
ATOM 765 C C . GLU A 1 90 ? -4.836 15.789 -7.953 1 98.56 90 GLU A C 1
ATOM 767 O O . GLU A 1 90 ? -5.566 16.031 -8.914 1 98.56 90 GLU A O 1
ATOM 772 N N . VAL A 1 91 ? -4.695 14.586 -7.473 1 98.44 91 VAL A N 1
ATOM 773 C CA . VAL A 1 91 ? -5.449 13.453 -8 1 98.44 91 VAL A CA 1
ATOM 774 C C . VAL A 1 91 ? -6.941 13.656 -7.73 1 98.44 91 VAL A C 1
ATOM 776 O O . VAL A 1 91 ? -7.777 13.383 -8.594 1 98.44 91 VAL A O 1
ATOM 779 N N . ASN A 1 92 ? -7.285 14.117 -6.461 1 98.38 92 ASN A N 1
ATOM 780 C CA . ASN A 1 92 ? -8.672 14.422 -6.129 1 98.38 92 ASN A CA 1
ATOM 781 C C . ASN A 1 92 ? -9.289 15.391 -7.133 1 98.38 92 ASN A C 1
ATOM 783 O O . ASN A 1 92 ? -10.383 15.156 -7.645 1 98.38 92 ASN A O 1
ATOM 787 N N . ARG A 1 93 ? -8.602 16.453 -7.398 1 98.19 93 ARG A N 1
ATOM 788 C CA . ARG A 1 93 ? -9.102 17.469 -8.32 1 98.19 93 ARG A CA 1
ATOM 789 C C . ARG A 1 93 ? -9.352 16.875 -9.703 1 98.19 93 ARG A C 1
ATOM 791 O O . ARG A 1 93 ? -10.391 17.141 -10.32 1 98.19 93 ARG A O 1
ATOM 798 N N . LYS A 1 94 ? -8.445 16.109 -10.156 1 97.44 94 LYS A N 1
ATOM 799 C CA . LYS A 1 94 ? -8.602 15.461 -11.453 1 97.44 94 LYS A CA 1
ATOM 800 C C . LYS A 1 94 ? -9.867 14.602 -11.484 1 97.44 94 LYS A C 1
ATOM 802 O O . LYS A 1 94 ? -10.531 14.5 -12.516 1 97.44 94 LYS A O 1
ATOM 807 N N . LEU A 1 95 ? -10.203 13.992 -10.398 1 97.31 95 LEU A N 1
ATOM 808 C CA . LEU A 1 95 ? -11.328 13.062 -10.32 1 97.31 95 LEU A CA 1
ATOM 809 C C . LEU A 1 95 ? -12.602 13.797 -9.914 1 97.31 95 LEU A C 1
ATOM 811 O O . LEU A 1 95 ? -13.648 13.172 -9.711 1 97.31 95 LEU A O 1
ATOM 815 N N . GLY A 1 96 ? -12.531 15.102 -9.703 1 97.62 96 GLY A N 1
ATOM 816 C CA . GLY A 1 96 ? -13.703 15.883 -9.336 1 97.62 96 GLY A CA 1
ATOM 817 C C . GLY A 1 96 ? -14.07 15.75 -7.867 1 97.62 96 GLY A C 1
ATOM 818 O O . GLY A 1 96 ? -15.227 15.938 -7.488 1 97.62 96 GLY A O 1
ATOM 819 N N . LYS A 1 97 ? -13.156 15.273 -7.09 1 98 97 LYS A N 1
ATOM 820 C CA . LYS A 1 97 ? -13.344 15.148 -5.648 1 98 97 LYS A CA 1
ATOM 821 C C . LYS A 1 97 ? -12.836 16.391 -4.918 1 98 97 LYS A C 1
ATOM 823 O O . LYS A 1 97 ? -12.008 17.141 -5.445 1 98 97 LYS A O 1
ATOM 828 N N . PRO A 1 98 ? -13.328 16.625 -3.754 1 98.12 98 PRO A N 1
ATOM 829 C CA . PRO A 1 98 ? -12.875 17.812 -3.016 1 98.12 98 PRO A CA 1
ATOM 830 C C . PRO A 1 98 ? -11.453 17.672 -2.484 1 98.12 98 PRO A C 1
ATOM 832 O O . PRO A 1 98 ? -11.016 16.562 -2.176 1 98.12 98 PRO A O 1
ATOM 835 N N . ASP A 1 99 ? -10.781 18.812 -2.365 1 98.44 99 ASP A N 1
ATOM 836 C CA . ASP A 1 99 ? -9.477 18.828 -1.709 1 98.44 99 ASP A CA 1
ATOM 837 C C . ASP A 1 99 ? -9.602 18.469 -0.232 1 98.44 99 ASP A C 1
ATOM 839 O O . ASP A 1 99 ? -10.594 18.812 0.417 1 98.44 99 ASP A O 1
ATOM 843 N N . PHE A 1 100 ? -8.633 17.859 0.238 1 98.62 100 PHE A N 1
ATOM 844 C CA . PHE A 1 100 ? -8.453 17.672 1.672 1 98.62 100 PHE A CA 1
ATOM 845 C C . PHE A 1 100 ? -7.617 18.797 2.271 1 98.62 100 PHE A C 1
ATOM 847 O O . PHE A 1 100 ? -6.645 19.234 1.665 1 98.62 100 PHE A O 1
ATOM 854 N N . ASP A 1 101 ? -8.008 19.281 3.418 1 98.69 101 ASP A N 1
ATOM 855 C CA . ASP A 1 101 ? -7.211 20.281 4.133 1 98.69 101 ASP A CA 1
ATOM 856 C C . ASP A 1 101 ? -5.934 19.656 4.691 1 98.69 101 ASP A C 1
ATOM 858 O O . ASP A 1 101 ? -5.953 19.031 5.754 1 98.69 101 ASP A O 1
ATOM 862 N N . CYS A 1 102 ? -4.781 19.875 4.082 1 98.75 102 CYS A N 1
ATOM 863 C CA . CYS A 1 102 ? -3.531 19.203 4.41 1 98.75 102 CYS A CA 1
ATOM 864 C C . CYS A 1 102 ? -3.02 19.641 5.777 1 98.75 102 CYS A C 1
ATOM 866 O O . CYS A 1 102 ? -2.135 19 6.344 1 98.75 102 CYS A O 1
ATOM 868 N N . SER A 1 103 ? -3.553 20.672 6.34 1 98.5 103 SER A N 1
ATOM 869 C CA . SER A 1 103 ? -3.189 21.016 7.711 1 98.5 103 SER A CA 1
ATOM 870 C C . SER A 1 103 ? -3.715 19.984 8.703 1 98.5 103 SER A C 1
ATOM 872 O O . SER A 1 103 ? -3.279 19.953 9.852 1 98.5 103 SER A O 1
ATOM 874 N N . LEU A 1 104 ? -4.633 19.141 8.328 1 98.19 104 LEU A N 1
ATOM 875 C CA . LEU A 1 104 ? -5.273 18.156 9.195 1 98.19 104 LEU A CA 1
ATOM 876 C C . LEU A 1 104 ? -4.719 16.766 8.93 1 98.19 104 LEU A C 1
ATOM 878 O O . LEU A 1 104 ? -5.23 15.773 9.469 1 98.19 104 LEU A O 1
ATOM 882 N N . VAL A 1 105 ? -3.674 16.672 8.148 1 98.31 105 VAL A N 1
ATOM 883 C CA . VAL A 1 105 ? -3.213 15.383 7.66 1 98.31 105 VAL A CA 1
ATOM 884 C C . VAL A 1 105 ? -2.719 14.531 8.828 1 98.31 105 VAL A C 1
ATOM 886 O O . VAL A 1 105 ? -2.91 13.312 8.836 1 98.31 105 VAL A O 1
ATOM 889 N N . ASP A 1 106 ? -2.109 15.125 9.844 1 97.44 106 ASP A N 1
ATOM 890 C CA . ASP A 1 106 ? -1.643 14.359 10.992 1 97.44 106 ASP A CA 1
ATOM 891 C C . ASP A 1 106 ? -2.814 13.875 11.844 1 97.44 106 ASP A C 1
ATOM 893 O O . ASP A 1 106 ? -2.771 12.781 12.406 1 97.44 106 ASP A O 1
ATOM 897 N N . GLU A 1 107 ? -3.803 14.711 12 1 97.06 107 GLU A N 1
ATOM 898 C CA . GLU A 1 107 ? -4.992 14.25 12.711 1 97.06 107 GLU A CA 1
ATOM 899 C C . GLU A 1 107 ? -5.648 13.078 11.984 1 97.06 107 GLU A C 1
ATOM 901 O O . GLU A 1 107 ? -6.078 12.109 12.617 1 97.06 107 GLU A O 1
ATOM 906 N N . ARG A 1 108 ? -5.742 13.172 10.695 1 97.44 108 ARG A N 1
ATOM 907 C CA . ARG A 1 108 ? -6.43 12.18 9.875 1 97.44 108 ARG 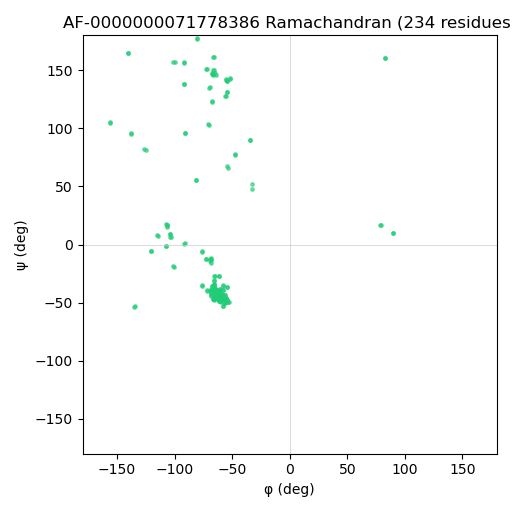A CA 1
ATOM 908 C C . ARG A 1 108 ? -5.688 10.852 9.883 1 97.44 108 ARG A C 1
ATOM 910 O O . ARG A 1 108 ? -6.309 9.781 9.891 1 97.44 108 ARG A O 1
ATOM 917 N N . TRP A 1 109 ? -4.336 10.898 9.922 1 97.62 109 TRP A N 1
ATOM 918 C CA . TRP A 1 109 ? -3.625 9.672 9.586 1 97.62 109 TRP A CA 1
ATOM 919 C C . TRP A 1 109 ? -2.74 9.211 10.742 1 97.62 109 TRP A C 1
ATOM 921 O O . TRP A 1 109 ? -2.189 8.109 10.711 1 97.62 109 TRP A O 1
ATOM 931 N N . ARG A 1 110 ? -2.629 9.984 11.797 1 96.06 110 ARG A N 1
ATOM 932 C CA . ARG A 1 110 ? -1.685 9.633 12.844 1 96.06 110 ARG A CA 1
ATOM 933 C C . ARG A 1 110 ? -2.318 9.781 14.227 1 96.06 110 ARG A C 1
ATOM 935 O O . ARG A 1 110 ? -2.422 8.812 14.977 1 96.06 110 ARG A O 1
ATOM 942 N N . ASP A 1 111 ? -2.912 10.961 14.578 1 95.69 111 ASP A N 1
ATOM 943 C CA . ASP A 1 111 ? -3.219 11.312 15.961 1 95.69 111 ASP A CA 1
ATOM 944 C C . ASP A 1 111 ? -4.695 11.086 16.266 1 95.69 111 ASP A C 1
ATOM 946 O O . ASP A 1 111 ? -5.078 10.969 17.438 1 95.69 111 ASP A O 1
ATOM 950 N N . GLY A 1 112 ? -5.465 11 15.242 1 95.25 112 GLY A N 1
ATOM 951 C CA . GLY A 1 112 ? -6.902 11.102 15.461 1 95.25 112 GLY A CA 1
ATOM 952 C C . GLY A 1 112 ? -7.387 12.539 15.562 1 95.25 112 GLY A C 1
ATOM 953 O O . GLY A 1 112 ? -6.605 13.453 15.836 1 95.25 112 GLY A O 1
ATOM 954 N N . TRP A 1 113 ? -8.68 12.648 15.352 1 94.56 113 TRP A N 1
ATOM 955 C CA . TRP A 1 113 ? -9.266 13.984 15.336 1 94.56 113 TRP A CA 1
ATOM 956 C C . TRP A 1 113 ? -9.219 14.617 16.719 1 94.56 113 TRP A C 1
ATOM 958 O O . TRP A 1 113 ? -9.438 13.938 17.734 1 94.56 113 TRP A O 1
ATOM 968 N N . LYS A 1 114 ? -9.07 15.906 16.797 1 93.56 114 LYS A N 1
ATOM 969 C CA . LYS A 1 114 ? -8.891 16.641 18.047 1 93.56 114 LYS A CA 1
ATOM 970 C C . LYS A 1 114 ? -10.148 16.562 18.922 1 93.56 114 LYS A C 1
ATOM 972 O O . LYS A 1 114 ? -10.062 16.641 20.141 1 93.56 114 LYS A O 1
ATOM 977 N N . ASP A 1 115 ? -11.219 16.391 18.312 1 92.06 115 ASP A N 1
ATOM 978 C CA . ASP A 1 115 ? -12.469 16.359 19.062 1 92.06 115 ASP A CA 1
ATOM 979 C C . ASP A 1 115 ? -12.633 15.016 19.781 1 92.06 115 ASP A C 1
ATOM 981 O O . ASP A 1 115 ? -13.625 14.797 20.469 1 92.06 115 ASP A O 1
ATOM 985 N N . GLY A 1 116 ? -11.734 14.031 19.547 1 88.25 116 GLY A N 1
ATOM 986 C CA . GLY A 1 116 ? -11.719 12.766 20.266 1 88.25 116 GLY A CA 1
ATOM 987 C C . GLY A 1 116 ? -12.578 11.703 19.609 1 88.25 116 GLY A C 1
ATOM 988 O O . GLY A 1 116 ? -12.773 10.625 20.172 1 88.25 116 GLY A O 1
ATOM 989 N N . SER A 1 117 ? -13.047 11.953 18.422 1 87.62 117 SER A N 1
ATOM 990 C CA . SER A 1 117 ? -13.969 11.023 17.781 1 87.62 117 SER A CA 1
ATOM 991 C C . SER A 1 117 ? -13.281 9.719 17.422 1 87.62 117 SER A C 1
ATOM 993 O O . SER A 1 117 ? -13.938 8.727 17.109 1 87.62 117 SER A O 1
ATOM 995 N N . CYS A 1 118 ? -12.039 9.719 17.5 1 90 118 CYS A N 1
ATOM 996 C CA . CYS A 1 118 ? -11.297 8.5 17.172 1 90 118 CYS A CA 1
ATOM 997 C C . CYS A 1 118 ? -10.812 7.816 18.438 1 90 118 CYS A C 1
ATOM 999 O O . CYS A 1 118 ? -10.07 6.832 18.375 1 90 118 CYS A O 1
ATOM 1001 N N . ASP A 1 119 ? -11.227 8.32 19.594 1 81.31 119 ASP A N 1
ATOM 1002 C CA . ASP A 1 119 ? -10.781 7.758 20.859 1 81.31 119 ASP A CA 1
ATOM 1003 C C . ASP A 1 119 ? -11.625 6.551 21.25 1 81.31 119 ASP A C 1
ATOM 1005 O O . ASP A 1 119 ? -12.812 6.488 20.938 1 81.31 119 ASP A O 1
ATOM 1009 N N . ARG B 1 1 ? -21.344 -2.432 22.469 1 27.81 1 ARG B N 1
ATOM 1010 C CA . ARG B 1 1 ? -21 -1.137 21.891 1 27.81 1 ARG B CA 1
ATOM 1011 C C . ARG B 1 1 ? -20.453 -1.295 20.469 1 27.81 1 ARG B C 1
ATOM 1013 O O . ARG B 1 1 ? -19.516 -2.059 20.234 1 27.81 1 ARG B O 1
ATOM 1020 N N . ASP B 1 2 ? -21.094 -1.309 19.422 1 35.75 2 ASP B N 1
ATOM 1021 C CA . ASP B 1 2 ? -21 -1.661 18 1 35.75 2 ASP B CA 1
ATOM 1022 C C . ASP B 1 2 ? -19.797 -0.975 17.359 1 35.75 2 ASP B C 1
ATOM 1024 O O . ASP B 1 2 ? -19.734 0.255 17.297 1 35.75 2 ASP B O 1
ATOM 1028 N N . SER B 1 3 ? -18.453 -1.177 17.625 1 40.12 3 SER B N 1
ATOM 1029 C CA . SER B 1 3 ? -17.125 -0.629 17.328 1 40.12 3 SER B CA 1
ATOM 1030 C C . SER B 1 3 ? -17.078 -0.043 15.922 1 40.12 3 SER B C 1
ATOM 1032 O O . SER B 1 3 ? -16.953 -0.781 14.945 1 40.12 3 SER B O 1
ATOM 1034 N N . LYS B 1 4 ? -17.984 0.728 15.531 1 47.09 4 LYS B N 1
ATOM 1035 C CA . LYS B 1 4 ? -18.188 1.312 14.211 1 47.09 4 LYS B CA 1
ATOM 1036 C C . LYS B 1 4 ? -16.906 1.906 13.664 1 47.09 4 LYS B C 1
ATOM 1038 O O . LYS B 1 4 ? -16.328 2.826 14.258 1 47.09 4 LYS B O 1
ATOM 1043 N N . PHE B 1 5 ? -16.047 1.056 13.188 1 60.62 5 PHE B N 1
ATOM 1044 C CA . PHE B 1 5 ? -14.805 1.368 12.477 1 60.62 5 PHE B CA 1
ATOM 1045 C C . PHE B 1 5 ? -14.977 2.615 11.617 1 60.62 5 PHE B C 1
ATOM 1047 O O . PHE B 1 5 ? -15.789 2.629 10.688 1 60.62 5 PHE B O 1
ATOM 1054 N N . ARG B 1 6 ? -14.664 3.758 12.297 1 75.69 6 ARG B N 1
ATOM 1055 C CA . ARG B 1 6 ? -14.711 4.977 11.492 1 75.69 6 ARG B CA 1
ATOM 1056 C C . ARG B 1 6 ? -13.609 4.977 10.438 1 75.69 6 ARG B C 1
ATOM 1058 O O . ARG B 1 6 ? -12.438 4.805 10.758 1 75.69 6 ARG B O 1
ATOM 1065 N N . GLU B 1 7 ? -14.008 5.098 9.211 1 84.31 7 GLU B N 1
ATOM 1066 C CA . GLU B 1 7 ? -13.109 5.004 8.062 1 84.31 7 GLU B CA 1
ATOM 1067 C C . GLU B 1 7 ? -12.219 6.242 7.957 1 84.31 7 GLU B C 1
ATOM 1069 O O . GLU B 1 7 ? -11.211 6.23 7.246 1 84.31 7 GLU B O 1
ATOM 1074 N N . ASP B 1 8 ? -12.578 7.289 8.75 1 91.94 8 ASP B N 1
ATOM 1075 C CA . ASP B 1 8 ? -11.812 8.531 8.617 1 91.94 8 ASP B CA 1
ATOM 1076 C C . ASP B 1 8 ? -10.898 8.742 9.812 1 91.94 8 ASP B C 1
ATOM 1078 O O . ASP B 1 8 ? -10.516 9.875 10.117 1 91.94 8 ASP B O 1
ATOM 1082 N N . CYS B 1 9 ? -10.656 7.734 10.609 1 95.06 9 CYS B N 1
ATOM 1083 C CA . CYS B 1 9 ? -9.68 7.746 11.688 1 95.06 9 CYS B CA 1
ATOM 1084 C C . CYS B 1 9 ? -8.383 7.062 11.266 1 95.06 9 CYS B C 1
ATOM 1086 O O . CYS B 1 9 ? -8.383 6.262 10.328 1 95.06 9 CYS B O 1
ATOM 1088 N N . PRO B 1 10 ? -7.32 7.398 11.93 1 95.81 10 PRO B N 1
ATOM 1089 C CA . PRO B 1 10 ? -6.09 6.66 11.641 1 95.81 10 PRO B CA 1
ATOM 1090 C C . PRO B 1 10 ? -6.277 5.148 11.719 1 95.81 10 PRO B C 1
ATOM 1092 O O . PRO B 1 10 ? -7.012 4.656 12.578 1 95.81 10 PRO B O 1
ATOM 1095 N N . GLN B 1 11 ? -5.625 4.449 10.852 1 94.12 11 GLN B N 1
ATOM 1096 C CA . GLN B 1 11 ? -5.754 2.996 10.797 1 94.12 11 GLN B CA 1
ATOM 1097 C C . GLN B 1 11 ? -5.105 2.342 12.016 1 94.12 11 GLN B C 1
ATOM 1099 O O . GLN B 1 11 ? -4.031 2.758 12.453 1 94.12 11 GLN B O 1
ATOM 1104 N N . ASP B 1 12 ? -5.797 1.416 12.57 1 92.94 12 ASP B N 1
ATOM 1105 C CA . ASP B 1 12 ? -5.102 0.562 13.523 1 92.94 12 ASP B CA 1
ATOM 1106 C C . ASP B 1 12 ? -4.297 -0.521 12.812 1 92.94 12 ASP B C 1
ATOM 1108 O O . ASP B 1 12 ? -4.285 -0.585 11.586 1 92.94 12 ASP B O 1
ATOM 1112 N N . ARG B 1 13 ? -3.623 -1.271 13.555 1 93.81 13 ARG B N 1
ATOM 1113 C CA . ARG B 1 13 ? -2.703 -2.268 13.016 1 93.81 13 ARG B CA 1
ATOM 1114 C C . ARG B 1 13 ? -3.426 -3.225 12.07 1 93.81 13 ARG B C 1
ATOM 1116 O O . ARG B 1 13 ? -2.9 -3.572 11.008 1 93.81 13 ARG B O 1
ATOM 1123 N N . GLU B 1 14 ? -4.582 -3.668 12.422 1 93.81 14 GLU B N 1
ATOM 1124 C CA . GLU B 1 14 ? -5.348 -4.617 11.617 1 93.81 14 GLU B CA 1
ATOM 1125 C C . GLU B 1 14 ? -5.781 -3.992 10.297 1 93.81 14 GLU B C 1
ATOM 1127 O O . GLU B 1 14 ? -5.676 -4.621 9.242 1 93.81 14 GLU B O 1
ATOM 1132 N N . GLU B 1 15 ? -6.32 -2.797 10.367 1 94.88 15 GLU B N 1
ATOM 1133 C CA . GLU B 1 15 ? -6.738 -2.092 9.156 1 94.88 15 GLU B CA 1
ATOM 1134 C C . GLU B 1 15 ? -5.551 -1.822 8.234 1 94.88 15 GLU B C 1
ATOM 1136 O O . GLU B 1 15 ? -5.645 -2.012 7.023 1 94.88 15 GLU B O 1
ATOM 1141 N N . LEU B 1 16 ? -4.492 -1.341 8.891 1 97.12 16 LEU B N 1
ATOM 1142 C CA . LEU B 1 16 ? -3.279 -1.099 8.117 1 97.12 16 LEU B CA 1
ATOM 1143 C C . LEU B 1 16 ? -2.818 -2.373 7.418 1 97.12 16 LEU B C 1
ATOM 1145 O O . LEU B 1 16 ? -2.477 -2.346 6.234 1 97.12 16 LEU B O 1
ATOM 1149 N N . GLY B 1 17 ? -2.812 -3.418 8.172 1 97.56 17 GLY B N 1
ATOM 1150 C CA . GLY B 1 17 ? -2.443 -4.699 7.586 1 97.56 17 GLY B CA 1
ATOM 1151 C C . GLY B 1 17 ? -3.316 -5.09 6.41 1 97.56 17 GLY B C 1
ATOM 1152 O O . GLY B 1 17 ? -2.811 -5.48 5.355 1 97.56 17 GLY B O 1
ATOM 1153 N N . ARG B 1 18 ? -4.578 -4.98 6.543 1 96.75 18 ARG B N 1
ATOM 1154 C CA . ARG B 1 18 ? -5.523 -5.344 5.496 1 96.75 18 ARG B CA 1
ATOM 1155 C C . ARG B 1 18 ? -5.297 -4.516 4.234 1 96.75 18 ARG B C 1
ATOM 1157 O O . ARG B 1 18 ? -5.273 -5.055 3.127 1 96.75 18 ARG B O 1
ATOM 1164 N N . HIS B 1 19 ? -5.199 -3.256 4.398 1 97.44 19 HIS B N 1
ATOM 1165 C CA . HIS B 1 19 ? -4.965 -2.387 3.25 1 97.44 19 HIS B CA 1
ATOM 1166 C C . HIS B 1 19 ? -3.611 -2.674 2.611 1 97.44 19 HIS B C 1
ATOM 1168 O O . HIS B 1 19 ? -3.492 -2.693 1.384 1 97.44 19 HIS B O 1
ATOM 1174 N N . SER B 1 20 ? -2.586 -2.918 3.436 1 98.62 20 SER B N 1
ATOM 1175 C CA . SER B 1 20 ? -1.239 -3.162 2.93 1 98.62 20 SER B CA 1
ATOM 1176 C C . SER B 1 20 ? -1.183 -4.445 2.107 1 98.62 20 SER B C 1
ATOM 1178 O O . SER B 1 20 ? -0.642 -4.453 0.999 1 98.62 20 SER B O 1
ATOM 1180 N N . TRP B 1 21 ? -1.768 -5.48 2.633 1 98.75 21 TRP B N 1
ATOM 1181 C CA . TRP B 1 21 ? -1.77 -6.75 1.914 1 98.75 21 TRP B CA 1
ATOM 1182 C C . TRP B 1 21 ? -2.58 -6.645 0.626 1 98.75 21 TRP B C 1
ATOM 1184 O O . TRP B 1 21 ? -2.199 -7.211 -0.401 1 98.75 21 TRP B O 1
ATOM 1194 N N . ALA B 1 22 ? -3.711 -5.941 0.73 1 98.12 22 ALA B N 1
ATOM 1195 C CA . ALA B 1 22 ? -4.52 -5.758 -0.473 1 98.12 22 ALA B CA 1
ATOM 1196 C C . ALA B 1 22 ? -3.723 -5.051 -1.566 1 98.12 22 ALA B C 1
ATOM 1198 O O . ALA B 1 22 ? -3.756 -5.461 -2.73 1 98.12 22 ALA B O 1
ATOM 1199 N N . VAL B 1 23 ? -3.008 -4.043 -1.225 1 98.69 23 VAL B N 1
ATOM 1200 C CA . VAL B 1 23 ? -2.217 -3.281 -2.186 1 98.69 23 VAL B CA 1
ATOM 1201 C C . VAL B 1 23 ? -1.091 -4.152 -2.734 1 98.69 23 VAL B C 1
ATOM 1203 O O . VAL B 1 23 ? -0.886 -4.223 -3.949 1 98.69 23 VAL B O 1
ATOM 1206 N N . LEU B 1 24 ? -0.377 -4.84 -1.85 1 98.88 24 LEU B N 1
ATOM 1207 C CA . LEU B 1 24 ? 0.76 -5.652 -2.266 1 98.88 24 LEU B CA 1
ATOM 1208 C C . LEU B 1 24 ? 0.313 -6.781 -3.188 1 98.88 24 LEU B C 1
ATOM 1210 O O . LEU B 1 24 ? 0.938 -7.031 -4.223 1 98.88 24 LEU B O 1
ATOM 1214 N N . HIS B 1 25 ? -0.796 -7.461 -2.826 1 98.88 25 HIS B N 1
ATOM 1215 C CA . HIS B 1 25 ? -1.278 -8.562 -3.654 1 98.88 25 HIS B CA 1
ATOM 1216 C C . HIS B 1 25 ? -1.774 -8.055 -5.004 1 98.88 25 HIS B C 1
ATOM 1218 O O . HIS B 1 25 ? -1.604 -8.727 -6.023 1 98.88 25 HIS B O 1
ATOM 1224 N N . THR B 1 26 ? -2.461 -6.926 -5.027 1 98.62 26 THR B N 1
ATOM 1225 C CA . THR B 1 26 ? -2.936 -6.379 -6.289 1 98.62 26 THR B CA 1
ATOM 1226 C C . THR B 1 26 ? -1.763 -5.957 -7.172 1 98.62 26 THR B C 1
ATOM 1228 O O . THR B 1 26 ? -1.762 -6.223 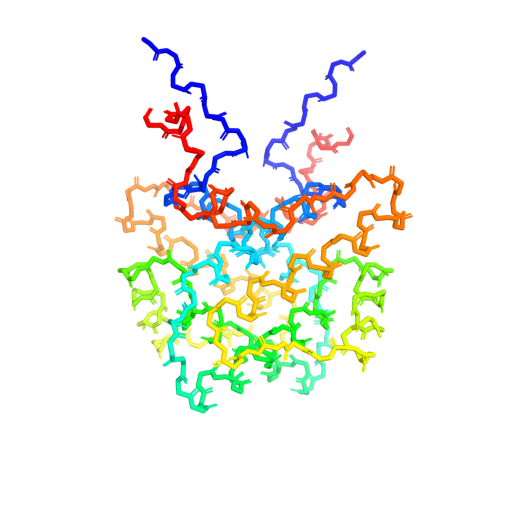-8.375 1 98.62 26 THR B O 1
ATOM 1231 N N . LEU B 1 27 ? -0.743 -5.285 -6.566 1 98.69 27 LEU B N 1
ATOM 1232 C CA . LEU B 1 27 ? 0.469 -4.949 -7.309 1 98.69 27 LEU B CA 1
ATOM 1233 C C . LEU B 1 27 ? 1.094 -6.195 -7.926 1 98.69 27 LEU B C 1
ATOM 1235 O O . LEU B 1 27 ? 1.471 -6.188 -9.102 1 98.69 27 LEU B O 1
ATOM 1239 N N . ALA B 1 28 ? 1.176 -7.234 -7.121 1 98.88 28 ALA B N 1
ATOM 1240 C CA . ALA B 1 28 ? 1.749 -8.492 -7.602 1 98.88 28 ALA B CA 1
ATOM 1241 C C . ALA B 1 28 ? 0.913 -9.078 -8.734 1 98.88 28 ALA B C 1
ATOM 1243 O O . ALA B 1 28 ? 1.457 -9.617 -9.703 1 98.88 28 ALA B O 1
ATOM 1244 N N . ALA B 1 29 ? -0.385 -8.961 -8.609 1 98.62 29 ALA B N 1
ATOM 1245 C CA . ALA B 1 29 ? -1.312 -9.52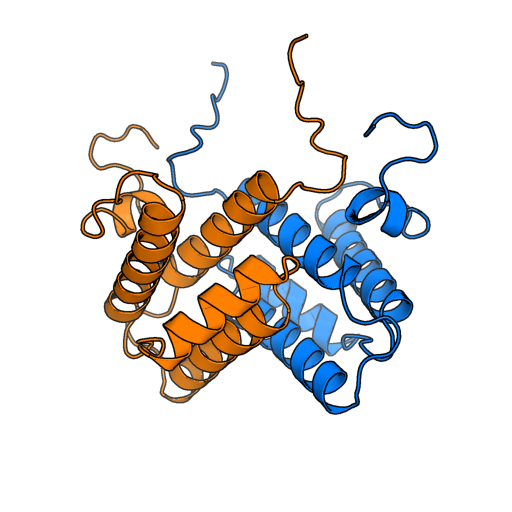3 -9.586 1 98.62 29 ALA B CA 1
ATOM 1246 C C . ALA B 1 29 ? -1.104 -8.906 -10.961 1 98.62 29 ALA B C 1
ATOM 1248 O O . ALA B 1 29 ? -1.333 -9.555 -11.984 1 98.62 29 ALA B O 1
ATOM 1249 N N . TYR B 1 30 ? -0.635 -7.727 -11.016 1 98.38 30 TYR B N 1
ATOM 1250 C CA . TYR B 1 30 ? -0.53 -7.023 -12.289 1 98.38 30 TYR B CA 1
ATOM 1251 C C . TYR B 1 30 ? 0.928 -6.77 -12.656 1 98.38 30 TYR B C 1
ATOM 1253 O O . TYR B 1 30 ? 1.222 -5.949 -13.531 1 98.38 30 TYR B O 1
ATOM 1261 N N . TYR B 1 31 ? 1.812 -7.379 -11.836 1 98.62 31 TYR B N 1
ATOM 1262 C CA . TYR B 1 31 ? 3.219 -7.449 -12.211 1 98.62 31 TYR B CA 1
ATOM 1263 C C . TYR B 1 31 ? 3.385 -8.086 -13.586 1 98.62 31 TYR B C 1
ATOM 1265 O O . TYR B 1 31 ? 2.625 -8.984 -13.953 1 98.62 31 TYR B O 1
ATOM 1273 N N . PRO B 1 32 ? 4.367 -7.543 -14.398 1 98.19 32 PRO B N 1
ATOM 1274 C CA . PRO B 1 32 ? 4.523 -8.125 -15.734 1 98.19 32 PRO B CA 1
ATOM 1275 C C . PRO B 1 32 ? 4.738 -9.641 -15.695 1 98.19 32 PRO B C 1
ATOM 1277 O O . PRO B 1 32 ? 5.441 -10.148 -14.82 1 98.19 32 PRO B O 1
ATOM 1280 N N . ASP B 1 33 ? 4.105 -10.383 -16.672 1 98.19 33 ASP B N 1
ATOM 1281 C CA . ASP B 1 33 ? 4.254 -11.836 -16.734 1 98.19 33 ASP B CA 1
ATOM 1282 C C . ASP B 1 33 ? 5.723 -12.234 -16.891 1 98.19 33 ASP B C 1
ATOM 1284 O O . ASP B 1 33 ? 6.172 -13.203 -16.266 1 98.19 33 ASP B O 1
ATOM 1288 N N . LEU B 1 34 ? 6.336 -11.445 -17.766 1 98.31 34 LEU B N 1
ATOM 1289 C CA . LEU B 1 34 ? 7.766 -11.633 -18 1 98.31 34 LEU B CA 1
ATOM 1290 C C . LEU B 1 34 ? 8.516 -10.32 -17.812 1 98.31 34 LEU B C 1
ATOM 1292 O O . LEU B 1 34 ? 8.875 -9.648 -18.781 1 98.31 34 LEU B O 1
ATOM 1296 N N . PRO B 1 35 ? 8.82 -10 -16.484 1 98.75 35 PRO B N 1
ATOM 1297 C CA . PRO B 1 35 ? 9.484 -8.727 -16.188 1 98.75 35 PRO B CA 1
ATOM 1298 C C . PRO B 1 35 ? 10.914 -8.664 -16.734 1 98.75 35 PRO B C 1
ATOM 1300 O O . PRO B 1 35 ? 11.594 -9.688 -16.812 1 98.75 35 PRO B O 1
ATOM 1303 N N . THR B 1 36 ? 11.336 -7.496 -17.156 1 98.69 36 THR B N 1
ATOM 1304 C CA . THR B 1 36 ? 12.734 -7.281 -17.5 1 98.69 36 THR B CA 1
ATOM 1305 C C . THR B 1 36 ? 13.625 -7.402 -16.266 1 98.69 36 THR B C 1
ATOM 1307 O O . THR B 1 36 ? 13.141 -7.336 -15.133 1 98.69 36 THR B O 1
ATOM 1310 N N . PRO B 1 37 ? 14.898 -7.605 -16.484 1 98.62 37 PRO B N 1
ATOM 1311 C CA . PRO B 1 37 ? 15.805 -7.637 -15.328 1 98.62 37 PRO B CA 1
ATOM 1312 C C . PRO B 1 37 ? 15.695 -6.387 -14.461 1 98.62 37 PRO B C 1
ATOM 1314 O O . PRO B 1 37 ? 15.758 -6.48 -13.227 1 98.62 37 PRO B O 1
ATOM 1317 N N . GLU B 1 38 ? 15.5 -5.289 -15.086 1 98.69 38 GLU B N 1
ATOM 1318 C CA . GLU B 1 38 ? 15.344 -4.043 -14.336 1 98.69 38 GLU B CA 1
ATOM 1319 C C . GLU B 1 38 ? 14.07 -4.066 -13.492 1 98.69 38 GLU B C 1
ATOM 1321 O O . GLU B 1 38 ? 14.086 -3.662 -12.328 1 98.69 38 GLU B O 1
ATOM 1326 N N . GLN B 1 39 ? 12.984 -4.5 -14.07 1 98.75 39 GLN B N 1
ATOM 1327 C CA . GLN B 1 39 ? 11.727 -4.605 -13.336 1 98.75 39 GLN B CA 1
ATOM 1328 C C . GLN B 1 39 ? 11.852 -5.566 -12.164 1 98.75 39 GLN B C 1
ATOM 1330 O O . GLN B 1 39 ? 11.289 -5.328 -11.094 1 98.75 39 GLN B O 1
ATOM 1335 N N . GLN B 1 40 ? 12.562 -6.629 -12.336 1 98.88 40 GLN B N 1
ATOM 1336 C CA . GLN B 1 40 ? 12.797 -7.598 -11.273 1 98.88 40 GLN B CA 1
ATOM 1337 C C . GLN B 1 40 ? 13.539 -6.953 -10.102 1 98.88 40 GLN B C 1
ATOM 1339 O O . GLN B 1 40 ? 13.141 -7.109 -8.945 1 98.88 40 GLN B O 1
ATOM 1344 N N . GLN B 1 41 ? 14.586 -6.254 -10.422 1 98.75 41 GLN B N 1
ATOM 1345 C CA . GLN B 1 41 ? 15.367 -5.578 -9.391 1 98.75 41 GLN B CA 1
ATOM 1346 C C . GLN B 1 41 ? 14.531 -4.508 -8.688 1 98.75 41 GLN B C 1
ATOM 1348 O O . GLN B 1 41 ? 14.594 -4.375 -7.461 1 98.75 41 GLN B O 1
ATOM 1353 N N . ASP B 1 42 ? 13.836 -3.738 -9.484 1 98.81 42 ASP B N 1
ATOM 1354 C CA . ASP B 1 42 ? 13 -2.67 -8.945 1 98.81 42 ASP B CA 1
ATOM 1355 C C . ASP B 1 42 ? 11.953 -3.223 -7.984 1 98.81 42 ASP B C 1
ATOM 1357 O O . ASP B 1 42 ? 11.711 -2.652 -6.918 1 98.81 42 ASP B O 1
ATOM 1361 N N . MET B 1 43 ? 11.32 -4.32 -8.344 1 98.88 43 MET B N 1
ATOM 1362 C CA . MET B 1 43 ? 10.281 -4.898 -7.5 1 98.88 43 MET B CA 1
ATOM 1363 C C . MET B 1 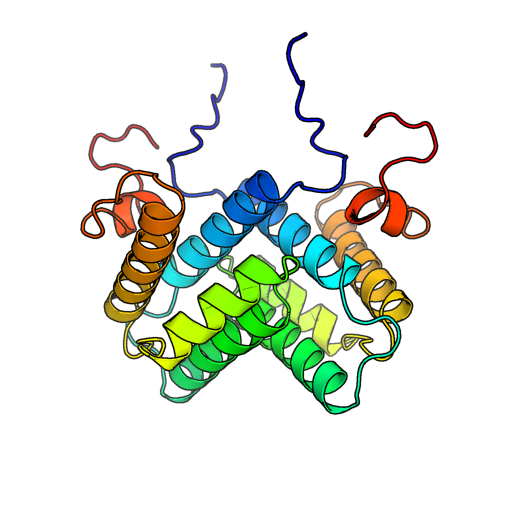43 ? 10.875 -5.457 -6.211 1 98.88 43 MET B C 1
ATOM 1365 O O . MET B 1 43 ? 10.297 -5.301 -5.137 1 98.88 43 MET B O 1
ATOM 1369 N N . ALA B 1 44 ? 12.016 -6.121 -6.293 1 98.81 44 ALA B N 1
ATOM 1370 C CA . ALA B 1 44 ? 12.695 -6.578 -5.082 1 98.81 44 ALA B CA 1
ATOM 1371 C C . ALA B 1 44 ? 13.016 -5.41 -4.156 1 98.81 44 ALA B C 1
ATOM 1373 O O . ALA B 1 44 ? 12.797 -5.488 -2.943 1 98.81 44 ALA B O 1
ATOM 1374 N N . GLN B 1 45 ? 13.523 -4.379 -4.746 1 98.69 45 GLN B N 1
ATOM 1375 C CA . GLN B 1 45 ? 13.828 -3.176 -3.975 1 98.69 45 GLN B CA 1
ATOM 1376 C C . GLN B 1 45 ? 12.562 -2.588 -3.352 1 98.69 45 GLN B C 1
ATOM 1378 O O . GLN B 1 45 ? 12.586 -2.131 -2.207 1 98.69 45 GLN B O 1
ATOM 1383 N N . PHE B 1 46 ? 11.508 -2.557 -4.109 1 98.88 46 PHE B N 1
ATOM 1384 C CA . PHE B 1 46 ? 10.234 -2.057 -3.607 1 98.88 46 PHE B CA 1
ATOM 1385 C C . PHE B 1 46 ? 9.82 -2.801 -2.344 1 98.88 46 PHE B C 1
ATOM 1387 O O . PHE B 1 46 ? 9.453 -2.178 -1.344 1 98.88 46 PHE B O 1
ATOM 1394 N N . ILE B 1 47 ? 9.883 -4.109 -2.348 1 98.94 47 ILE B N 1
ATOM 1395 C CA . ILE B 1 47 ? 9.477 -4.938 -1.217 1 98.94 47 ILE B CA 1
ATOM 1396 C C . ILE B 1 47 ? 10.391 -4.66 -0.025 1 98.94 47 ILE B C 1
ATOM 1398 O O . ILE B 1 47 ? 9.922 -4.562 1.112 1 98.94 47 ILE B O 1
ATOM 1402 N N . HIS B 1 48 ? 11.664 -4.543 -0.266 1 98.62 48 HIS B N 1
ATOM 1403 C CA . HIS B 1 48 ? 12.609 -4.242 0.803 1 98.62 48 HIS B CA 1
ATOM 1404 C C . HIS B 1 48 ? 12.32 -2.887 1.437 1 98.62 48 HIS B C 1
ATOM 1406 O O . HIS B 1 48 ? 12.312 -2.758 2.662 1 98.62 48 HIS B O 1
ATOM 1412 N N . LEU B 1 49 ? 12.117 -1.915 0.584 1 98.75 49 LEU B N 1
ATOM 1413 C CA . LEU B 1 49 ? 11.836 -0.574 1.086 1 98.75 49 LEU B CA 1
ATOM 1414 C C . LEU B 1 49 ? 10.5 -0.535 1.825 1 98.75 49 LEU B C 1
ATOM 1416 O O . LEU B 1 49 ? 10.367 0.154 2.84 1 98.75 49 LEU B O 1
ATOM 1420 N N . PHE B 1 50 ? 9.492 -1.259 1.281 1 98.81 50 PHE B N 1
ATOM 1421 C CA . PHE B 1 50 ? 8.211 -1.376 1.968 1 98.81 50 PHE B CA 1
ATOM 1422 C C . PHE B 1 50 ? 8.406 -1.895 3.387 1 98.81 50 PHE B C 1
ATOM 1424 O O . PHE B 1 50 ? 7.852 -1.336 4.34 1 98.81 50 PHE B O 1
ATOM 1431 N N . SER B 1 51 ? 9.164 -2.932 3.582 1 98.44 51 SER B N 1
ATOM 1432 C CA . SER B 1 51 ? 9.398 -3.539 4.887 1 98.44 51 SER B CA 1
ATOM 1433 C C . SER B 1 51 ? 10.164 -2.596 5.809 1 98.44 51 SER B C 1
ATOM 1435 O O . SER B 1 51 ? 10 -2.643 7.031 1 98.44 51 SER B O 1
ATOM 1437 N N . LYS B 1 52 ? 10.984 -1.773 5.25 1 98 52 LYS B N 1
ATOM 1438 C CA . LYS B 1 52 ? 11.789 -0.817 6.008 1 98 52 LYS B CA 1
ATOM 1439 C C . LYS B 1 52 ? 10.906 0.262 6.633 1 98 52 LYS B C 1
ATOM 1441 O O . LYS B 1 52 ? 11.141 0.688 7.766 1 98 52 LYS B O 1
ATOM 1446 N N . PHE B 1 53 ? 9.914 0.692 5.91 1 98.62 53 PHE B N 1
ATOM 1447 C CA . PHE B 1 53 ? 9.172 1.882 6.309 1 98.62 53 PHE B CA 1
ATOM 1448 C C . PHE B 1 53 ? 7.785 1.508 6.832 1 98.62 53 PHE B C 1
ATOM 1450 O O . PHE B 1 53 ? 7.012 2.379 7.23 1 98.62 53 PHE B O 1
ATOM 1457 N N . TYR B 1 54 ? 7.441 0.163 6.832 1 98.62 54 TYR B N 1
ATOM 1458 C CA . TYR B 1 54 ? 6.113 -0.249 7.277 1 98.62 54 TYR B CA 1
ATOM 1459 C C . TYR B 1 54 ? 5.824 0.267 8.68 1 98.62 54 TYR B C 1
ATOM 1461 O O . TYR B 1 54 ? 6.641 0.1 9.594 1 98.62 54 TYR B O 1
ATOM 1469 N N . PRO B 1 55 ? 4.668 0.959 8.852 1 97.81 55 PRO B N 1
ATOM 1470 C CA . PRO B 1 55 ? 4.383 1.705 10.078 1 97.81 55 PRO B CA 1
ATOM 1471 C C . PRO B 1 55 ? 3.854 0.814 11.203 1 97.81 55 PRO B C 1
ATOM 1473 O O . PRO B 1 55 ? 2.789 1.091 11.766 1 97.81 55 PRO B O 1
ATOM 1476 N N . CYS B 1 56 ? 4.469 -0.152 11.578 1 97.44 56 CYS B N 1
ATOM 1477 C CA . CYS B 1 56 ? 4.355 -1.081 12.695 1 97.44 56 CYS B CA 1
ATOM 1478 C C . CYS B 1 56 ? 5.699 -1.733 13 1 97.44 56 CYS B C 1
ATOM 1480 O O . CYS B 1 56 ? 6.152 -2.609 12.266 1 97.44 56 CYS B O 1
ATOM 1482 N N . GLU B 1 57 ? 6.215 -1.273 14.016 1 96.06 57 GLU B N 1
ATOM 1483 C CA . GLU B 1 57 ? 7.613 -1.604 14.273 1 96.06 57 GLU B CA 1
ATOM 1484 C C . GLU B 1 57 ? 7.816 -3.115 14.352 1 96.06 57 GLU B C 1
ATOM 1486 O O . GLU B 1 57 ? 8.688 -3.664 13.672 1 96.06 57 GLU B O 1
ATOM 1491 N N . GLU B 1 58 ? 7.047 -3.766 15.18 1 96.69 58 GLU B N 1
ATOM 1492 C CA . GLU B 1 58 ? 7.215 -5.207 15.336 1 96.69 58 GLU B CA 1
ATOM 1493 C C . GLU B 1 58 ? 6.852 -5.949 14.055 1 96.69 58 GLU B C 1
ATOM 1495 O O . GLU B 1 58 ? 7.461 -6.969 13.727 1 96.69 58 GLU B O 1
ATOM 1500 N N . CYS B 1 59 ? 5.824 -5.48 13.266 1 98.06 59 CYS B N 1
ATOM 1501 C CA . CYS B 1 59 ? 5.434 -6.078 11.992 1 98.06 59 CYS B CA 1
ATOM 1502 C C . CYS B 1 59 ? 6.551 -5.949 10.961 1 98.06 59 CYS B C 1
ATOM 1504 O O . CYS B 1 59 ? 6.887 -6.922 10.281 1 98.06 59 CYS B O 1
ATOM 1506 N N . ALA B 1 60 ? 7.082 -4.773 10.922 1 97.94 60 ALA B N 1
ATOM 1507 C CA . ALA B 1 60 ? 8.156 -4.473 9.977 1 97.94 60 ALA B CA 1
ATOM 1508 C C . ALA B 1 60 ? 9.375 -5.344 10.234 1 97.94 60 ALA B C 1
ATOM 1510 O O . ALA B 1 60 ? 9.961 -5.906 9.305 1 97.94 60 ALA B O 1
ATOM 1511 N N . GLU B 1 61 ? 9.766 -5.398 11.477 1 97.94 61 GLU B N 1
ATOM 1512 C CA . GLU B 1 61 ? 10.906 -6.23 11.844 1 97.94 61 GLU B CA 1
ATOM 1513 C C . GLU B 1 61 ? 10.672 -7.691 11.469 1 97.94 61 GLU B C 1
ATOM 1515 O O . GLU B 1 61 ? 11.57 -8.359 10.953 1 97.94 61 GLU B O 1
ATOM 1520 N N . ASP B 1 62 ? 9.547 -8.141 11.766 1 98.06 62 ASP B N 1
ATOM 1521 C CA . ASP B 1 62 ? 9.195 -9.523 11.438 1 98.06 62 ASP B CA 1
ATOM 1522 C C . ASP B 1 62 ? 9.266 -9.766 9.938 1 98.06 62 ASP B C 1
ATOM 1524 O O . ASP B 1 62 ? 9.844 -10.758 9.492 1 98.06 62 ASP B O 1
ATOM 1528 N N . ILE B 1 63 ? 8.688 -8.883 9.117 1 98.06 63 ILE B N 1
ATOM 1529 C CA . ILE B 1 63 ? 8.68 -9.008 7.668 1 98.06 63 ILE B CA 1
ATOM 1530 C C . ILE B 1 63 ? 10.109 -8.961 7.137 1 98.06 63 ILE B C 1
ATOM 1532 O O . ILE B 1 63 ? 10.477 -9.734 6.25 1 98.06 63 ILE B O 1
ATOM 1536 N N . ARG B 1 64 ? 10.938 -8.07 7.684 1 98.25 64 ARG B N 1
ATOM 1537 C CA . ARG B 1 64 ? 12.32 -7.961 7.238 1 98.25 64 ARG B CA 1
ATOM 1538 C C . ARG B 1 64 ? 13.086 -9.258 7.5 1 98.25 64 ARG B C 1
ATOM 1540 O O . ARG B 1 64 ? 13.883 -9.688 6.672 1 98.25 64 ARG B O 1
ATOM 1547 N N . LYS B 1 65 ? 12.875 -9.836 8.633 1 98.25 65 LYS B N 1
ATOM 1548 C CA . LYS B 1 65 ? 13.523 -11.109 8.945 1 98.25 65 LYS B CA 1
ATOM 1549 C C . LYS B 1 65 ? 13.117 -12.188 7.949 1 98.25 65 LYS B C 1
ATOM 1551 O O . LYS B 1 65 ? 13.961 -12.984 7.512 1 98.25 65 LYS B O 1
ATOM 1556 N N . ARG B 1 66 ? 11.891 -12.219 7.629 1 97.88 66 ARG B N 1
ATOM 1557 C CA . ARG B 1 66 ? 11.383 -13.227 6.707 1 97.88 66 ARG B CA 1
ATOM 1558 C C . ARG B 1 66 ? 11.914 -13.008 5.297 1 97.88 66 ARG B C 1
ATOM 1560 O O . ARG B 1 66 ? 12.281 -13.961 4.605 1 97.88 66 ARG B O 1
ATOM 1567 N N . ILE B 1 67 ? 11.984 -11.758 4.879 1 98.06 67 ILE B N 1
ATOM 1568 C CA . ILE B 1 67 ? 12.516 -11.406 3.568 1 98.06 67 ILE B CA 1
ATOM 1569 C C . ILE B 1 67 ? 14 -11.766 3.502 1 98.06 67 ILE B C 1
ATOM 1571 O O . ILE B 1 67 ? 14.492 -12.195 2.459 1 98.06 67 ILE B O 1
ATOM 1575 N N . TYR B 1 68 ? 14.641 -11.531 4.605 1 96.88 68 TYR B N 1
ATOM 1576 C CA . TYR B 1 68 ? 16.062 -11.875 4.664 1 96.88 68 TYR B CA 1
ATOM 1577 C C . TYR B 1 68 ? 16.266 -13.367 4.453 1 96.88 68 TYR B C 1
ATOM 1579 O O . TYR B 1 68 ? 17.203 -13.781 3.768 1 96.88 68 TYR B O 1
ATOM 1587 N N . ARG B 1 69 ? 15.469 -14.117 4.977 1 97 69 ARG B N 1
ATOM 1588 C CA . ARG B 1 69 ? 15.57 -15.57 4.879 1 97 69 ARG B CA 1
ATOM 1589 C C . ARG B 1 69 ? 15.117 -16.062 3.508 1 97 69 ARG B C 1
ATOM 1591 O O . ARG B 1 69 ? 15.617 -17.078 3.004 1 97 69 ARG B O 1
ATOM 1598 N N . ASP B 1 70 ? 14.18 -15.445 2.996 1 97.94 70 ASP B N 1
ATOM 1599 C CA . ASP B 1 70 ? 13.586 -15.789 1.709 1 97.94 70 ASP B CA 1
ATOM 1600 C C . ASP B 1 70 ? 13.312 -14.539 0.875 1 97.94 70 ASP B C 1
ATOM 1602 O O . ASP B 1 70 ? 12.211 -13.984 0.927 1 97.94 70 ASP B O 1
ATOM 1606 N N . GLN B 1 71 ? 14.242 -14.203 -0.02 1 98.44 71 GLN B N 1
ATOM 1607 C CA . GLN B 1 71 ? 14.164 -12.984 -0.81 1 98.44 71 GLN B CA 1
ATOM 1608 C C . GLN B 1 71 ? 13 -13.031 -1.788 1 98.44 71 GLN B C 1
ATOM 1610 O O . GLN B 1 71 ? 12.586 -14.109 -2.223 1 98.44 71 GLN B O 1
ATOM 1615 N N . PRO B 1 72 ? 12.438 -11.883 -2.109 1 98.81 72 PRO B N 1
ATOM 1616 C CA . PRO B 1 72 ? 11.344 -11.883 -3.08 1 98.81 72 PRO B CA 1
ATOM 1617 C C . PRO B 1 72 ? 11.711 -12.57 -4.391 1 98.81 72 PRO B C 1
ATOM 1619 O O . PRO B 1 72 ? 12.805 -12.359 -4.918 1 98.81 72 PRO B O 1
ATOM 1622 N N . ASP B 1 73 ? 10.875 -13.43 -4.824 1 98.88 73 ASP B N 1
ATOM 1623 C CA . ASP B 1 73 ? 11.055 -14.055 -6.133 1 98.88 73 ASP B CA 1
ATOM 1624 C C . ASP B 1 73 ? 10.336 -13.258 -7.223 1 98.88 73 ASP B C 1
ATOM 1626 O O . ASP B 1 73 ? 9.156 -13.477 -7.488 1 98.88 73 ASP B O 1
ATOM 1630 N N . THR B 1 74 ? 11.031 -12.375 -7.926 1 98.88 74 THR B N 1
ATOM 1631 C CA . THR B 1 74 ? 10.43 -11.438 -8.867 1 98.88 74 THR B CA 1
ATOM 1632 C C . THR B 1 74 ? 10.719 -11.852 -10.305 1 98.88 74 THR B C 1
ATOM 1634 O O . THR B 1 74 ? 10.625 -11.039 -11.227 1 98.88 74 THR B O 1
ATOM 1637 N N . ARG B 1 75 ? 11.117 -13.062 -10.484 1 98.88 75 ARG B N 1
ATOM 1638 C CA . ARG B 1 75 ? 11.531 -13.531 -11.797 1 98.88 75 ARG B CA 1
ATOM 1639 C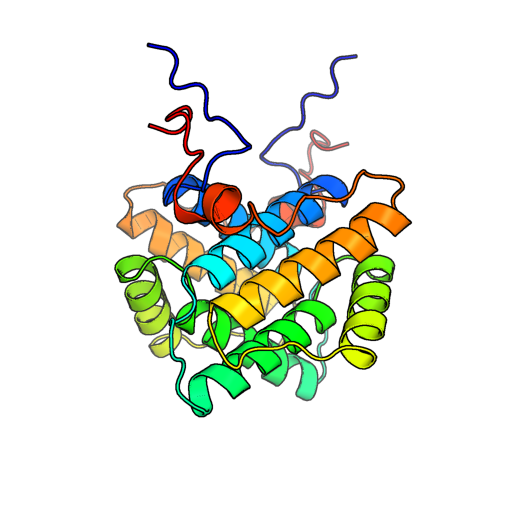 C . ARG B 1 75 ? 10.375 -13.492 -12.789 1 98.88 75 ARG B C 1
ATOM 1641 O O . ARG B 1 75 ? 10.578 -13.211 -13.977 1 98.88 75 ARG B O 1
ATOM 1648 N N . THR B 1 76 ? 9.188 -13.867 -12.328 1 98.81 76 THR B N 1
ATOM 1649 C CA . THR B 1 76 ? 7.957 -13.805 -13.109 1 98.81 76 THR B CA 1
ATOM 1650 C C . THR B 1 76 ? 6.789 -13.336 -12.242 1 98.81 76 THR B C 1
ATOM 1652 O O . THR B 1 76 ? 6.883 -13.336 -11.016 1 98.81 76 THR B O 1
ATOM 1655 N N . ARG B 1 77 ? 5.73 -12.953 -12.906 1 98.81 77 ARG B N 1
ATOM 1656 C CA . ARG B 1 77 ? 4.523 -12.594 -12.172 1 98.81 77 ARG B CA 1
ATOM 1657 C C . ARG B 1 77 ? 4.074 -13.727 -11.266 1 98.81 77 ARG B C 1
ATOM 1659 O O . ARG B 1 77 ? 3.76 -13.508 -10.094 1 98.81 77 ARG B O 1
ATOM 1666 N N . VAL B 1 78 ? 4.004 -14.938 -11.797 1 98.69 78 VAL B N 1
ATOM 1667 C CA . VAL B 1 78 ? 3.529 -16.094 -11.055 1 98.69 78 VAL B CA 1
ATOM 1668 C C . VAL B 1 78 ? 4.441 -16.359 -9.859 1 98.69 78 VAL B C 1
ATOM 1670 O O . VAL B 1 78 ? 3.963 -16.578 -8.742 1 98.69 78 VAL B O 1
ATOM 1673 N N . SER B 1 79 ? 5.746 -16.312 -10.086 1 98.75 79 SER B N 1
ATOM 1674 C CA . SER B 1 79 ? 6.68 -16.531 -8.984 1 98.75 79 SER B CA 1
ATOM 1675 C C . SER B 1 79 ? 6.52 -15.484 -7.898 1 98.75 79 SER B C 1
ATOM 1677 O O . SER B 1 79 ? 6.555 -15.805 -6.707 1 98.75 79 SER B O 1
ATOM 1679 N N . PHE B 1 80 ? 6.395 -14.273 -8.297 1 98.94 80 PHE B N 1
ATOM 1680 C CA . PHE B 1 80 ? 6.27 -13.188 -7.34 1 98.94 80 PHE B CA 1
ATOM 1681 C C . PHE B 1 80 ? 4.969 -13.305 -6.551 1 98.94 80 PHE B C 1
ATOM 1683 O O . PHE B 1 80 ? 4.961 -13.141 -5.328 1 98.94 80 PHE B O 1
ATOM 1690 N N . THR B 1 81 ? 3.84 -13.578 -7.227 1 98.88 81 THR B N 1
ATOM 1691 C CA . THR B 1 81 ? 2.545 -13.719 -6.57 1 98.88 81 THR B CA 1
ATOM 1692 C C . THR B 1 81 ? 2.564 -14.875 -5.574 1 98.88 81 THR B C 1
ATOM 1694 O O . THR B 1 81 ? 2.023 -14.766 -4.473 1 98.88 81 THR B O 1
ATOM 1697 N N . GLN B 1 82 ? 3.215 -15.961 -5.961 1 98.88 82 GLN B N 1
ATOM 1698 C CA . GLN B 1 82 ? 3.311 -17.109 -5.07 1 98.88 82 GLN B CA 1
ATOM 1699 C C . GLN B 1 82 ? 4.188 -16.812 -3.861 1 98.88 82 GLN B C 1
ATOM 1701 O O . GLN B 1 82 ? 3.857 -17.188 -2.736 1 98.88 82 GLN B O 1
ATOM 1706 N N . TRP B 1 83 ? 5.277 -16.188 -4.098 1 98.94 83 TRP B N 1
ATOM 1707 C CA . TRP B 1 83 ? 6.152 -15.789 -3.004 1 98.94 83 TRP B CA 1
ATOM 1708 C C . TRP B 1 83 ? 5.406 -14.914 -2.002 1 98.94 83 TRP B C 1
ATOM 1710 O O . TRP B 1 83 ? 5.473 -15.148 -0.793 1 98.94 83 TRP B O 1
ATOM 1720 N N . LEU B 1 84 ? 4.73 -13.891 -2.498 1 98.94 84 LEU B N 1
ATOM 1721 C CA . LEU B 1 84 ? 4.004 -12.961 -1.636 1 98.94 84 LEU B CA 1
ATOM 1722 C C . LEU B 1 84 ? 2.928 -13.695 -0.839 1 98.94 84 LEU B C 1
ATOM 1724 O O . LEU B 1 84 ? 2.713 -13.398 0.339 1 98.94 84 LEU B O 1
ATOM 1728 N N . CYS B 1 85 ? 2.211 -14.609 -1.498 1 98.94 85 CYS B N 1
ATOM 1729 C CA . CYS B 1 85 ? 1.185 -15.398 -0.828 1 98.94 85 CYS B CA 1
ATOM 1730 C C . CYS B 1 85 ? 1.786 -16.234 0.302 1 98.94 85 CYS B C 1
ATOM 1732 O O . CYS B 1 85 ? 1.218 -16.297 1.394 1 98.94 85 CYS B O 1
ATOM 1734 N N . ARG B 1 86 ? 2.922 -16.828 0.064 1 98.81 86 ARG B N 1
ATOM 1735 C CA . ARG B 1 86 ? 3.582 -17.609 1.101 1 98.81 86 ARG B CA 1
ATOM 1736 C C . ARG B 1 86 ? 4.027 -16.719 2.258 1 98.81 86 ARG B C 1
ATOM 1738 O O . ARG B 1 86 ? 3.881 -17.094 3.424 1 98.81 86 ARG B O 1
ATOM 1745 N N . LEU B 1 87 ? 4.617 -15.617 1.929 1 98.88 87 LEU B N 1
ATOM 1746 C CA . LEU B 1 87 ? 5 -14.664 2.963 1 98.88 87 LEU B CA 1
ATOM 1747 C C . LEU B 1 87 ? 3.801 -14.273 3.82 1 98.88 87 LEU B C 1
ATOM 1749 O O . LEU B 1 87 ? 3.891 -14.25 5.051 1 98.88 87 LEU B O 1
ATOM 1753 N N . HIS B 1 88 ? 2.66 -13.891 3.145 1 98.81 88 HIS B N 1
ATOM 1754 C CA . HIS B 1 88 ? 1.44 -13.523 3.855 1 98.81 88 HIS B CA 1
ATOM 1755 C C . HIS B 1 88 ? 0.959 -14.656 4.754 1 98.81 88 HIS B C 1
ATOM 1757 O O . HIS B 1 88 ? 0.494 -14.414 5.867 1 98.81 88 HIS B O 1
ATOM 1763 N N . ASN B 1 89 ? 1.075 -15.906 4.281 1 98.81 89 ASN B N 1
ATOM 1764 C CA . ASN B 1 89 ? 0.679 -17.062 5.078 1 98.81 89 ASN B CA 1
ATOM 1765 C C . ASN B 1 89 ? 1.571 -17.219 6.305 1 98.81 89 ASN B C 1
ATOM 1767 O O . ASN B 1 89 ? 1.109 -17.672 7.359 1 98.81 89 ASN B O 1
ATOM 1771 N N . GLU B 1 90 ? 2.844 -16.969 6.172 1 98.56 90 GLU B N 1
ATOM 1772 C CA . GLU B 1 90 ? 3.707 -17 7.348 1 98.56 90 GLU B CA 1
ATOM 1773 C C . GLU B 1 90 ? 3.232 -16.016 8.406 1 98.56 90 GLU B C 1
ATOM 1775 O O . GLU B 1 90 ? 3.219 -16.328 9.602 1 98.56 90 GLU B O 1
ATOM 1780 N N . VAL B 1 91 ? 2.867 -14.828 7.984 1 98.44 91 VAL B N 1
ATOM 1781 C CA . VAL B 1 91 ? 2.35 -13.82 8.906 1 98.44 91 VAL B CA 1
ATOM 1782 C C . VAL B 1 91 ? 1.024 -14.297 9.5 1 98.44 91 VAL B C 1
ATOM 1784 O O . VAL B 1 91 ? 0.778 -14.125 10.695 1 98.44 91 VAL B O 1
ATOM 1787 N N . ASN B 1 92 ? 0.114 -14.875 8.617 1 98.31 92 ASN B N 1
ATOM 1788 C CA . ASN B 1 92 ? -1.144 -15.438 9.102 1 98.31 92 ASN B CA 1
ATOM 1789 C C . ASN B 1 92 ? -0.913 -16.438 10.227 1 98.31 92 ASN B C 1
ATOM 1791 O O . ASN B 1 92 ? -1.56 -16.375 11.273 1 98.31 92 ASN B O 1
ATOM 1795 N N . ARG B 1 93 ? -0.022 -17.344 10.016 1 98.19 93 ARG B N 1
ATOM 1796 C CA . ARG B 1 93 ? 0.261 -18.375 11 1 98.19 93 ARG B CA 1
ATOM 1797 C C . ARG B 1 93 ? 0.728 -17.766 12.32 1 98.19 93 ARG B C 1
ATOM 1799 O O . ARG B 1 93 ? 0.279 -18.172 13.391 1 98.19 93 ARG B O 1
ATOM 1806 N N . LYS B 1 94 ? 1.585 -16.828 12.227 1 97.44 94 LYS B N 1
ATOM 1807 C CA . LYS B 1 94 ? 2.061 -16.141 13.422 1 97.44 94 LYS B CA 1
ATOM 1808 C C . LYS B 1 94 ? 0.902 -15.516 14.195 1 97.44 94 LYS B C 1
ATOM 1810 O O . LYS B 1 94 ? 0.917 -15.477 15.43 1 97.44 94 LYS B O 1
ATOM 1815 N N . LEU B 1 95 ? -0.091 -15.023 13.516 1 97.25 95 LEU B N 1
ATOM 1816 C CA . LEU B 1 95 ? -1.211 -14.312 14.125 1 97.25 95 LEU B CA 1
ATOM 1817 C C . LEU B 1 95 ? -2.346 -15.281 14.461 1 97.25 95 LEU B C 1
ATOM 1819 O O . LEU B 1 95 ? -3.414 -14.852 14.906 1 97.25 95 LEU B O 1
ATOM 1823 N N . GLY B 1 96 ? -2.158 -16.562 14.188 1 97.56 96 GLY B N 1
ATOM 1824 C CA . GLY B 1 96 ? -3.178 -17.562 14.492 1 97.56 96 GLY B CA 1
ATOM 1825 C C . GLY B 1 96 ? -4.312 -17.578 13.484 1 97.56 96 GLY B C 1
ATOM 1826 O O . GLY B 1 96 ? -5.43 -17.984 13.812 1 97.56 96 GLY B O 1
ATOM 1827 N N . LYS B 1 97 ? -4.102 -17 12.352 1 97.94 97 LYS B N 1
ATOM 1828 C CA . LYS B 1 97 ? -5.074 -16.984 11.266 1 97.94 97 LYS B CA 1
ATOM 1829 C C . LYS B 1 97 ? -4.852 -18.172 10.312 1 97.94 97 LYS B C 1
ATOM 1831 O O . LYS B 1 97 ? -3.752 -18.719 10.25 1 97.94 97 LYS B O 1
ATOM 1836 N N . PRO B 1 98 ? -5.859 -18.562 9.609 1 98.12 98 PRO B N 1
ATOM 1837 C CA . PRO B 1 98 ? -5.699 -19.688 8.688 1 98.12 98 PRO B CA 1
ATOM 1838 C C . PRO B 1 98 ? -4.867 -19.312 7.457 1 98.12 98 PRO B C 1
ATOM 1840 O O . PRO B 1 98 ? -4.875 -18.172 7.02 1 98.12 98 PRO B O 1
ATOM 1843 N N . ASP B 1 99 ? -4.195 -20.312 6.922 1 98.44 99 ASP B N 1
ATOM 1844 C CA . ASP B 1 99 ? -3.5 -20.156 5.648 1 98.44 99 ASP B CA 1
ATOM 1845 C C . ASP B 1 99 ? -4.484 -19.891 4.516 1 98.44 99 ASP B C 1
ATOM 1847 O O . ASP B 1 99 ? -5.594 -20.422 4.512 1 98.44 99 ASP B O 1
ATOM 1851 N N . PHE B 1 100 ? -4.066 -19.141 3.623 1 98.62 100 PHE B N 1
ATOM 1852 C CA . PHE B 1 100 ? -4.754 -19 2.348 1 98.62 100 PHE B CA 1
ATOM 1853 C C . PHE B 1 100 ? -4.219 -19.984 1.324 1 98.62 100 PHE B C 1
ATOM 1855 O O . PHE B 1 100 ? -3.012 -20.234 1.26 1 98.62 100 PHE B O 1
ATOM 1862 N N . ASP B 1 101 ? -5.094 -20.594 0.562 1 98.69 101 ASP B N 1
ATOM 1863 C CA . ASP B 1 101 ? -4.676 -21.469 -0.529 1 98.69 101 ASP B CA 1
ATOM 1864 C C . ASP B 1 101 ? -4.055 -20.672 -1.669 1 98.69 101 ASP B C 1
ATOM 1866 O O . ASP B 1 101 ? -4.77 -20.109 -2.504 1 98.69 101 ASP B O 1
ATOM 1870 N N . CYS B 1 102 ? -2.738 -20.656 -1.814 1 98.81 102 CYS B N 1
ATOM 1871 C CA . CYS B 1 102 ? -2.018 -19.812 -2.748 1 98.81 102 CYS B CA 1
ATOM 1872 C C . CYS B 1 102 ? -2.291 -20.219 -4.191 1 98.81 102 CYS B C 1
ATOM 1874 O O . CYS B 1 102 ? -2 -19.469 -5.121 1 98.81 102 CYS B O 1
ATOM 1876 N N . SER B 1 103 ? -2.869 -21.359 -4.418 1 98.5 103 SER B N 1
ATOM 1877 C CA . SER B 1 103 ? -3.279 -21.703 -5.773 1 98.5 103 SER B CA 1
ATOM 1878 C C . SER B 1 103 ? -4.438 -20.844 -6.242 1 98.5 103 SER B C 1
ATOM 1880 O O . SER B 1 103 ? -4.738 -20.781 -7.438 1 98.5 103 SER B O 1
ATOM 1882 N N . LEU B 1 104 ? -5.113 -20.141 -5.371 1 98.19 104 LEU B N 1
ATOM 1883 C CA . LEU B 1 104 ? -6.289 -19.328 -5.672 1 98.19 104 LEU B CA 1
ATOM 1884 C C . LEU B 1 104 ? -5.934 -17.844 -5.695 1 98.19 104 LEU B C 1
ATOM 1886 O O . LEU B 1 104 ? -6.816 -17 -5.805 1 98.19 104 LEU B O 1
ATOM 1890 N N . VAL B 1 105 ? -4.66 -17.547 -5.629 1 98.25 105 VAL B N 1
ATOM 1891 C CA . VAL B 1 105 ? -4.23 -16.172 -5.41 1 98.25 105 VAL B CA 1
ATOM 1892 C C . VAL B 1 105 ? -4.625 -15.305 -6.609 1 98.25 105 VAL B C 1
ATOM 1894 O O . VAL B 1 105 ? -4.996 -14.141 -6.453 1 98.25 105 VAL B O 1
ATOM 1897 N N . ASP B 1 106 ? -4.609 -15.836 -7.828 1 97.44 106 ASP B N 1
ATOM 1898 C CA . ASP B 1 106 ? -5.004 -15.07 -9 1 97.44 106 ASP B CA 1
ATOM 1899 C C . ASP B 1 106 ? -6.512 -14.836 -9.023 1 97.44 106 ASP B C 1
ATOM 1901 O O . ASP B 1 106 ? -6.977 -13.781 -9.453 1 97.44 106 ASP B O 1
ATOM 1905 N N . GLU B 1 107 ? -7.27 -15.844 -8.641 1 97.06 107 GLU B N 1
ATOM 1906 C CA . GLU B 1 107 ? -8.711 -15.633 -8.539 1 97.06 107 GLU B CA 1
ATOM 1907 C C . GLU B 1 107 ? -9.039 -14.547 -7.508 1 97.06 107 GLU B C 1
ATOM 1909 O O . GLU B 1 107 ? -9.906 -13.703 -7.738 1 97.06 107 GLU B O 1
ATOM 1914 N N . ARG B 1 108 ? -8.367 -14.594 -6.395 1 97.44 108 ARG B N 1
ATOM 1915 C CA . ARG B 1 108 ? -8.641 -13.695 -5.281 1 97.44 108 ARG B CA 1
ATOM 1916 C C . ARG B 1 108 ? -8.273 -12.258 -5.633 1 97.44 108 ARG B C 1
ATOM 1918 O O . ARG B 1 108 ? -8.961 -11.312 -5.238 1 97.44 108 ARG B O 1
ATOM 1925 N N . TRP B 1 109 ? -7.18 -12.062 -6.418 1 97.62 109 TRP B N 1
ATOM 1926 C CA . TRP B 1 109 ? -6.625 -10.719 -6.469 1 97.62 109 TRP B CA 1
ATOM 1927 C C . TRP B 1 109 ? -6.633 -10.18 -7.895 1 97.62 109 TRP B C 1
ATOM 1929 O O . TRP B 1 109 ? -6.359 -9 -8.117 1 97.62 109 TRP B O 1
ATOM 1939 N N . ARG B 1 110 ? -7.008 -10.969 -8.875 1 96.06 110 ARG B N 1
ATOM 1940 C CA . ARG B 1 110 ? -6.883 -10.516 -10.258 1 96.06 110 ARG B CA 1
ATOM 1941 C C . ARG B 1 110 ? -8.141 -10.844 -11.055 1 96.06 110 ARG B C 1
ATOM 1943 O O . ARG B 1 110 ? -8.805 -9.945 -11.578 1 96.06 110 ARG B O 1
ATOM 1950 N N . ASP B 1 111 ? -8.609 -12.117 -11.078 1 95.69 111 ASP B N 1
ATOM 1951 C CA . ASP B 1 111 ? -9.57 -12.594 -12.07 1 95.69 111 ASP B CA 1
ATOM 1952 C C . ASP B 1 111 ? -10.984 -12.641 -11.484 1 95.69 111 ASP B C 1
ATOM 1954 O O . ASP B 1 111 ? -11.969 -12.648 -12.227 1 95.69 111 ASP B O 1
ATOM 1958 N N . GLY B 1 112 ? -11.055 -12.641 -10.203 1 95.25 112 GLY B N 1
ATOM 1959 C CA . GLY B 1 112 ? -12.328 -13 -9.586 1 95.25 112 GLY B CA 1
ATOM 1960 C C . GLY B 1 112 ? -12.523 -14.5 -9.469 1 95.25 112 GLY B C 1
ATOM 1961 O O . GLY B 1 112 ? -11.883 -15.273 -10.18 1 95.25 112 GLY B O 1
ATOM 1962 N N . TRP B 1 113 ? -13.438 -14.828 -8.578 1 94.56 113 TRP B N 1
ATOM 1963 C CA . TRP B 1 113 ? -13.672 -16.25 -8.305 1 94.56 113 TRP B CA 1
ATOM 1964 C C . TRP B 1 113 ? -14.289 -16.938 -9.516 1 94.56 113 TRP B C 1
ATOM 1966 O O . TRP B 1 113 ? -15.148 -16.359 -10.195 1 94.56 113 TRP B O 1
ATOM 1976 N N . LYS B 1 114 ? -13.984 -18.172 -9.734 1 93.69 114 LYS B N 1
ATOM 1977 C CA . LYS B 1 114 ? -14.406 -18.938 -10.898 1 93.69 114 LYS B CA 1
ATOM 1978 C C . LYS B 1 114 ? -15.914 -19.125 -10.922 1 93.69 114 LYS B C 1
ATOM 1980 O O . LYS B 1 114 ? -16.516 -19.266 -11.992 1 93.69 114 LYS B O 1
ATOM 1985 N N . ASP B 1 115 ? -16.484 -19.109 -9.812 1 92.12 115 ASP B N 1
ATOM 1986 C CA . ASP B 1 115 ? -17.922 -19.328 -9.742 1 92.12 115 ASP B CA 1
ATOM 1987 C C . ASP B 1 115 ? -18.688 -18.078 -10.18 1 92.12 115 ASP B C 1
ATOM 1989 O O . ASP B 1 115 ? -19.922 -18.062 -10.188 1 92.12 115 ASP B O 1
ATOM 1993 N N . GLY B 1 116 ? -18 -16.938 -10.445 1 88.44 116 GLY B N 1
ATOM 1994 C CA . GLY B 1 116 ? -18.609 -15.734 -10.984 1 88.44 116 GLY B CA 1
ATOM 1995 C C . GLY B 1 116 ? -19.125 -14.797 -9.914 1 88.44 116 GLY B C 1
ATOM 1996 O O . GLY B 1 116 ? -19.797 -13.805 -10.219 1 88.44 116 GLY B O 1
ATOM 1997 N N . SER B 1 117 ? -18.797 -15.062 -8.688 1 88 117 SER B N 1
ATOM 1998 C CA . SER B 1 117 ? -19.359 -14.273 -7.602 1 88 117 SER B CA 1
ATOM 1999 C C . SER B 1 117 ? -18.828 -12.844 -7.613 1 88 117 SER B C 1
ATOM 2001 O O . SER B 1 117 ? -19.359 -11.961 -6.949 1 88 117 SER B O 1
ATOM 2003 N N . CYS B 1 118 ? -17.859 -12.648 -8.352 1 90.12 118 CYS B N 1
ATOM 2004 C CA . CYS B 1 118 ? -17.281 -11.305 -8.438 1 90.12 118 CYS B CA 1
ATOM 2005 C C . CYS B 1 118 ? -17.719 -10.617 -9.727 1 90.12 118 CYS B C 1
ATOM 2007 O O . CYS B 1 118 ? -17.25 -9.516 -10.031 1 90.12 118 CYS B O 1
ATOM 2009 N N . ASP B 1 119 ? -18.609 -11.234 -10.484 1 81.38 119 ASP B N 1
ATOM 2010 C CA . ASP B 1 119 ? -19.047 -10.68 -11.758 1 81.38 119 ASP B CA 1
ATOM 2011 C C . ASP B 1 119 ? -20.172 -9.664 -11.547 1 81.38 119 ASP B C 1
ATOM 2013 O O . ASP B 1 119 ? -20.969 -9.789 -10.625 1 81.38 119 ASP B O 1
#

Nearest PDB structures (foldseek):
  3tk0-assembly1_A-2  TM=9.893E-01  e=4.870E-16  Homo sapiens
  1oqc-assembly1_A  TM=1.000E+00  e=1.205E-15  Rattus norvegicus
  4ldk-assembly1_A-2  TM=9.904E-01  e=1.749E-15  Homo sapiens
  3w4y-assembly2_B  TM=9.499E-01  e=3.517E-11  Saccharomyces cerevisiae S288C
  4e0i-assembly2_C-2  TM=9.495E-01  e=9.176E-11  Saccharomyces cerevisiae S288C

InterPro domains:
  IPR017905 ERV/ALR sulfhydryl oxidase domain [PF04777] (18-110)
  IPR017905 ERV/ALR sulfhydryl oxidase domain [PS51324] (9-109)
  IPR036774 ERV/ALR sulfhydryl oxidase domain superfamily [G3DSA:1.20.120.310] (1-119)
  IPR036774 ERV/ALR sulfhydryl oxidase domain superfamily [SSF69000] (8-118)
  IPR039799 Sulfhydryl oxidase ALR/ERV [PTHR12645] (8-119)

Organism: Cervus elaphus hippelaphus (NCBI:txid46360)

Secondary structure (DSSP, 8-state):
------TTSPP-HHHHHHHHHHHHHHHHHTS-SS--HHHHHHHHHHHHHHHHH-S-HHHHHHHHHHHHHS----SSHHHHHHHHHHHHHHHHHHTTPPPP-GGGHHIIIII--TTSTT-/------TTSPP-HHHHHHHHHHHHHHHHHTS-SS--HHHHHHHHHHHHHHHHH-S-HHHHHHHHHHHHHS----SSHHHHHHHHHHHHHHHHHHTTPPPP-GGGHHIIIII--TTSTT-